Protein AF-0000000087149221 (afdb_homodimer)

Secondary structure (DSSP, 8-state):
----HHHHHHHHHHHTSSSS-S-HHHHHHHHHHHHHHHHHHHHHTTTTSSS---HHHHHHHHHHHHHHHHHHHHHHHHHHHHHH-TT---HHHHHHHHHHHHHHHHHHHHHHHHHHHHHHHS-TTTHHHHHHHHHHHHHHHHHHHHHHHHHHTT---HHHHHHHHHHHHHHHHHHHHHHHHHHHHHHT-/----HHHHHHHHHHHTSSSS-S-HHHHHHHHHHHHHHHHHHHHHTTTTSTT---HHHHHHHHHHHHHHHHHHHHHHHHHHHHHH-TT---HHHHHHHHHHHHHHHHHHHHHHHHHHHHHHHS-TTTHHHHHHHHHHHHHHHHHHHHHHHHHHTT---HHHHHHHHHHHHHHHHHHHHHHHHHHHHHHT-

Sequence (378 aa):
MTLDTRALDRFLDDVASARVAPAGGTGAAVAGALGTALCEMVCVHSADTTGGTLADVRDDLRTERDHLSDLAAADAAVVDDLFAAADGPDEAGLKRATGVPITTAEACLTVLELAVDVTERGSPTAVADAVTGVLLVDAALHASLRTARHNLDRIADPSFVAVIEERTAEIEVRADDARDRAMGNAEARMTLDTRALDRFLDDVASARVAPAGGTGAAVAGALGTALCEMVCVHSADTTGGTLADVRDDLRTERDHLSDLAAADAAVVDDLFAAADGPDEAGLKRATGVPITTAEACLTVLELAVDVTERGSPTAVADAVTGVLLVDAALHASLRTARHNLDRIADPSFVAVIEERTAEIEVRADDARDRAMGNAEAR

Radius of gyration: 19.77 Å; Cα contacts (8 Å, |Δi|>4): 675; chains: 2; bounding box: 46×58×46 Å

pLDDT: mean 91.92, std 10.65, range [34.16, 98.94]

InterPro domains:
  IPR007044 Cyclodeaminase/cyclohydrolase [PF04961] (8-168)
  IPR036178 Formimidoyltransferase-cyclodeaminase-like superfamily [G3DSA:1.20.120.680] (1-187)
  IPR036178 Formimidoyltransferase-cyclodeaminase-like superfamily [SSF101262] (5-187)

Organism: NCBI:txid1816183

Solvent-accessible surface area (backbone atoms only — not comparable to full-atom values): 17967 Å² total; per-residue (Å²): 132,77,74,71,51,61,53,56,47,51,51,39,49,42,28,38,29,87,49,79,41,43,39,37,61,19,51,25,20,47,31,24,23,48,13,34,19,32,39,27,18,24,32,58,72,18,55,85,44,87,72,56,74,42,57,67,58,30,53,52,35,50,54,43,26,53,48,24,50,52,47,19,54,49,34,26,52,44,46,46,53,43,72,64,33,87,88,47,62,53,68,69,54,41,51,52,58,24,47,50,26,46,52,46,22,50,47,30,37,53,46,33,50,50,39,31,54,44,28,64,53,32,34,82,81,40,29,62,27,29,49,30,10,48,39,31,17,51,26,18,22,51,34,17,47,50,51,21,51,62,41,47,75,74,52,83,55,62,69,61,48,50,52,50,52,52,49,51,53,52,50,51,54,53,36,54,52,25,46,50,51,19,51,50,37,44,68,73,99,131,78,74,72,51,60,53,54,48,52,51,39,49,42,28,37,30,88,49,77,42,42,40,38,60,20,50,25,20,46,33,23,21,47,13,33,18,31,39,28,18,24,32,58,72,16,53,86,42,87,71,58,74,42,56,67,57,30,52,53,35,50,52,42,27,52,48,24,50,51,47,18,52,49,34,26,52,43,47,46,53,43,71,63,33,89,87,46,61,52,67,70,54,42,51,52,57,24,47,51,26,47,53,46,23,50,47,28,37,52,45,33,50,51,38,30,55,44,28,64,53,31,33,80,83,40,27,63,26,30,51,30,11,48,38,30,17,51,26,18,23,52,35,17,47,50,52,21,52,61,41,46,73,75,54,82,55,61,69,60,48,52,54,48,52,51,50,53,53,52,50,51,53,54,35,53,52,26,45,50,51,20,51,50,38,44,68,74,101

Foldseek 3Di:
DPPCCVVVVVVVPVAVDPDQPPYLLLVLLQLLLVLLVLLLVLQVVQCPPPQDRCPVLNVLSVVLSVVSNVLSVQLRVLRVVQVVDPVGDDQVSLLSNLVSLLVSLVSLLVSLQSLLVSLQRGDLVSLVSNLVSLVSSLVSNVSSLVSNVVSLVVHDDVVSSVVSVVSSVVSNVSSVVSSVSSNVSNVVD/DPPCCVVVVVVVPVAVDPDQPPYLLLVLLQLLLVLLVLLLVLQVVQCVPPLDRCPVLNVLSVVLSVVSNVLSVQLRVLRVVQVVDPVGDDQVSLLSNLVSLLVSLVSLLVSLQSLLVSLQRGDLVSLVSNLVSLVSSLVSNVSSLVSNVVSLVVHDDVVSSVVSVVSSVVSNVSSVVSSVSSNVSNVVD

Nearest PDB structures (foldseek):
  7vg5-assembly1_B  TM=9.291E-01  e=1.562E-08  Methylorubrum extorquens AM1
  7vg4-assembly1_A  TM=9.294E-01  e=3.456E-08  Methylorubrum extorquens AM1
  7vg4-assembly3_F  TM=9.206E-01  e=6.052E-08  Methylorubrum extorquens AM1
  1o5h-assembly1_B  TM=9.232E-01  e=1.614E-07  Thermotoga maritima
  7vg4-assembly3_E  TM=9.036E-01  e=3.252E-07  Methylorubrum extorquens AM1

Structure (mmCIF, N/CA/C/O backbone):
data_AF-0000000087149221-model_v1
#
loop_
_entity.id
_entity.type
_entity.pdbx_description
1 polymer 'Formimidoyltetrahydrofolate cyclodeaminase'
#
loop_
_atom_site.group_PDB
_atom_site.id
_atom_site.type_symbol
_atom_site.label_atom_id
_atom_site.label_alt_id
_atom_site.label_comp_id
_atom_site.label_asym_id
_atom_site.label_entity_id
_atom_site.label_seq_id
_atom_site.pdbx_PDB_ins_code
_atom_site.Cartn_x
_atom_site.Cartn_y
_atom_site.Cartn_z
_atom_site.occupancy
_atom_site.B_iso_or_equiv
_atom_site.auth_seq_id
_atom_site.auth_comp_id
_atom_site.auth_asym_id
_atom_site.auth_atom_id
_atom_site.pdbx_PDB_model_num
ATOM 1 N N . MET A 1 1 ? 2.586 -5.043 -23.766 1 34.16 1 MET A N 1
ATOM 2 C CA . MET A 1 1 ? 2.01 -3.723 -23.531 1 34.16 1 MET A CA 1
ATOM 3 C C . MET A 1 1 ? 2.734 -3.01 -22.391 1 34.16 1 MET A C 1
ATOM 5 O O . MET A 1 1 ? 2.936 -3.584 -21.312 1 34.16 1 MET A O 1
ATOM 9 N N . THR A 1 2 ? 3.535 -1.945 -22.719 1 47.44 2 THR A N 1
ATOM 10 C CA . THR A 1 2 ? 4.355 -1.113 -21.844 1 47.44 2 THR A CA 1
ATOM 11 C C . THR A 1 2 ? 3.49 -0.426 -20.781 1 47.44 2 THR A C 1
ATOM 13 O O . THR A 1 2 ? 2.416 0.091 -21.094 1 47.44 2 THR A O 1
ATOM 16 N N . LEU A 1 3 ? 3.381 -1.026 -19.656 1 57.5 3 LEU A N 1
ATOM 17 C CA . LEU A 1 3 ? 2.709 -0.287 -18.594 1 57.5 3 LEU A CA 1
ATOM 18 C C . LEU A 1 3 ? 2.824 1.217 -18.812 1 57.5 3 LEU A C 1
ATOM 20 O O . LEU A 1 3 ? 3.93 1.745 -18.953 1 57.5 3 LEU A O 1
ATOM 24 N N . ASP A 1 4 ? 1.76 1.83 -19.484 1 61.59 4 ASP A N 1
ATOM 25 C CA . ASP A 1 4 ? 1.757 3.287 -19.562 1 61.59 4 ASP A CA 1
ATOM 26 C C . ASP A 1 4 ? 1.95 3.914 -18.188 1 61.59 4 ASP A C 1
ATOM 28 O O . ASP A 1 4 ? 0.976 4.238 -17.516 1 61.59 4 ASP A O 1
ATOM 32 N N . THR A 1 5 ? 3.178 3.836 -17.797 1 68.44 5 THR A N 1
ATOM 33 C CA . THR A 1 5 ? 3.518 4.336 -16.469 1 68.44 5 THR A CA 1
ATOM 34 C C . THR A 1 5 ? 3.395 5.855 -16.422 1 68.44 5 THR A C 1
ATOM 36 O O . THR A 1 5 ? 3.508 6.453 -15.344 1 68.44 5 THR A O 1
ATOM 39 N N . ARG A 1 6 ? 3.014 6.387 -17.641 1 73.75 6 ARG A N 1
ATOM 40 C CA . ARG A 1 6 ? 3.01 7.844 -17.672 1 73.75 6 ARG A CA 1
ATOM 41 C C . ARG A 1 6 ? 1.892 8.406 -16.797 1 73.75 6 ARG A C 1
ATOM 43 O O . ARG A 1 6 ? 2.102 9.367 -16.062 1 73.75 6 ARG A O 1
ATOM 50 N N . ALA A 1 7 ? 0.78 7.82 -16.969 1 75.69 7 ALA A N 1
ATOM 51 C CA . ALA A 1 7 ? -0.333 8.32 -16.156 1 75.69 7 ALA A CA 1
ATOM 52 C C . ALA A 1 7 ? -0.082 8.094 -14.672 1 75.69 7 ALA A C 1
ATOM 54 O O . ALA A 1 7 ? -0.394 8.961 -13.844 1 75.69 7 ALA A O 1
ATOM 55 N N . LEU A 1 8 ? 0.488 6.957 -14.359 1 84.12 8 LEU A N 1
ATOM 56 C CA . LEU A 1 8 ? 0.837 6.676 -12.977 1 84.12 8 LEU A CA 1
ATOM 57 C C . LEU A 1 8 ? 1.877 7.668 -12.461 1 84.12 8 LEU A C 1
ATOM 59 O O . LEU A 1 8 ? 1.763 8.172 -11.344 1 84.12 8 LEU A O 1
ATOM 63 N N . ASP A 1 9 ? 2.805 7.973 -13.336 1 89.12 9 ASP A N 1
ATOM 64 C CA . ASP A 1 9 ? 3.855 8.914 -12.961 1 89.12 9 ASP A CA 1
ATOM 65 C C . ASP A 1 9 ? 3.281 10.312 -12.727 1 89.12 9 ASP A C 1
ATOM 67 O O . ASP A 1 9 ? 3.715 11.016 -11.82 1 89.12 9 ASP A O 1
ATOM 71 N N . ARG A 1 10 ? 2.402 10.703 -13.547 1 88.44 10 ARG A N 1
ATOM 72 C CA . ARG A 1 10 ? 1.76 12.008 -13.367 1 88.44 10 ARG A CA 1
ATOM 73 C C . ARG A 1 10 ? 1 12.062 -12.047 1 88.44 10 ARG A C 1
ATOM 75 O O . ARG A 1 10 ? 1.008 13.086 -11.367 1 88.44 10 ARG A O 1
ATOM 82 N N . PHE A 1 11 ? 0.334 10.977 -11.75 1 90.12 11 PHE A N 1
ATOM 83 C CA . PHE A 1 11 ? -0.367 10.898 -10.477 1 90.12 11 PHE A CA 1
ATOM 84 C C . PHE A 1 11 ? 0.612 11.023 -9.312 1 90.12 11 PHE A C 1
ATOM 86 O O . PHE A 1 11 ? 0.371 11.773 -8.367 1 90.12 11 PHE A O 1
ATOM 93 N N . LEU A 1 12 ? 1.696 10.328 -9.422 1 94.19 12 LEU A N 1
ATOM 94 C CA . LEU A 1 12 ? 2.705 10.383 -8.367 1 94.19 12 LEU A CA 1
ATOM 95 C C . LEU A 1 12 ? 3.293 11.781 -8.25 1 94.19 12 LEU A C 1
ATOM 97 O O . LEU A 1 12 ? 3.559 12.258 -7.145 1 94.19 12 LEU A O 1
ATOM 101 N N . ASP A 1 13 ? 3.484 12.43 -9.375 1 93.25 13 ASP A N 1
ATOM 102 C CA . ASP A 1 13 ? 3.961 13.812 -9.383 1 93.25 13 ASP A CA 1
ATOM 103 C C . ASP A 1 13 ? 2.967 14.734 -8.688 1 93.25 13 ASP A C 1
ATOM 105 O O . ASP A 1 13 ? 3.367 15.664 -7.973 1 93.25 13 ASP A O 1
ATOM 109 N N . ASP A 1 14 ? 1.729 14.5 -8.969 1 92.12 14 ASP A N 1
ATOM 110 C CA . ASP A 1 14 ? 0.69 15.312 -8.336 1 92.12 14 ASP A CA 1
ATOM 111 C C . ASP A 1 14 ? 0.702 15.133 -6.82 1 92.12 14 ASP A C 1
ATOM 113 O O . ASP A 1 14 ? 0.517 16.094 -6.074 1 92.12 14 ASP A O 1
ATOM 117 N N . VAL A 1 15 ? 0.885 13.914 -6.359 1 93.19 15 VAL A N 1
ATOM 118 C CA . VAL A 1 15 ? 0.954 13.633 -4.93 1 93.19 15 VAL A CA 1
ATOM 119 C C . VAL A 1 15 ? 2.156 14.352 -4.32 1 93.19 15 VAL A C 1
ATOM 121 O O . VAL A 1 15 ? 2.043 14.984 -3.27 1 93.19 15 VAL A O 1
ATOM 124 N N . ALA A 1 16 ? 3.262 14.305 -4.961 1 93.44 16 ALA A N 1
ATOM 125 C CA . ALA A 1 16 ? 4.516 14.844 -4.438 1 93.44 16 ALA A CA 1
ATOM 126 C C . ALA A 1 16 ? 4.613 16.344 -4.688 1 93.44 16 ALA A C 1
ATOM 128 O O . ALA A 1 16 ? 5.68 16.938 -4.516 1 93.44 16 ALA A O 1
ATOM 129 N N . SER A 1 17 ? 3.584 17 -5.031 1 90.75 17 SER A N 1
ATOM 130 C CA . SER A 1 17 ? 3.592 18.422 -5.41 1 90.75 17 SER A CA 1
ATOM 131 C C . SER A 1 17 ? 3.215 19.312 -4.23 1 90.75 17 SER A C 1
ATOM 133 O O . SER A 1 17 ? 3.053 18.828 -3.107 1 90.75 17 SER A O 1
ATOM 135 N N . ALA A 1 18 ? 3.158 20.641 -4.465 1 90.62 18 ALA A N 1
ATOM 136 C CA . ALA A 1 18 ? 2.789 21.625 -3.443 1 90.62 18 ALA A CA 1
ATOM 137 C C . ALA A 1 18 ? 1.276 21.672 -3.258 1 90.62 18 ALA A C 1
ATOM 139 O O . ALA A 1 18 ? 0.779 22.359 -2.363 1 90.62 18 ALA A O 1
ATOM 140 N N . ARG A 1 19 ? 0.634 20.891 -4.09 1 89.44 19 ARG A N 1
ATOM 141 C CA . ARG A 1 19 ? -0.812 20.812 -3.914 1 89.44 19 ARG A CA 1
ATOM 142 C C . ARG A 1 19 ? -1.171 20.094 -2.621 1 89.44 19 ARG A C 1
ATOM 144 O O . ARG A 1 19 ? -0.436 19.203 -2.176 1 89.44 19 ARG A O 1
ATOM 151 N N . VAL A 1 20 ? -2.332 20.5 -2.078 1 89.56 20 VAL A N 1
ATOM 152 C CA . VAL A 1 20 ? -2.727 19.875 -0.818 1 89.56 20 VAL A CA 1
ATOM 153 C C . VAL A 1 20 ? -3.334 18.5 -1.088 1 89.56 20 VAL A C 1
ATOM 155 O O . VAL A 1 20 ? -3.236 17.594 -0.255 1 89.56 20 VAL A O 1
ATOM 158 N N . ALA A 1 21 ? -4.074 18.297 -2.221 1 91.12 21 ALA A N 1
ATOM 159 C CA . ALA A 1 21 ? -4.602 17.016 -2.676 1 91.12 21 ALA A CA 1
ATOM 160 C C . ALA A 1 21 ? -4.027 16.641 -4.035 1 91.12 21 ALA A C 1
ATOM 162 O O . ALA A 1 21 ? -3.771 17.5 -4.875 1 91.12 21 ALA A O 1
ATOM 163 N N . PRO A 1 22 ? -3.879 15.344 -4.336 1 94.12 22 PRO A N 1
ATOM 164 C CA . PRO A 1 22 ? -4.176 14.172 -3.506 1 94.12 22 PRO A CA 1
ATOM 165 C C . PRO A 1 22 ? -3.236 14.047 -2.309 1 94.12 22 PRO A C 1
ATOM 167 O O . PRO A 1 22 ? -2.072 14.445 -2.387 1 94.12 22 PRO A O 1
ATOM 170 N N . ALA A 1 23 ? -3.771 13.516 -1.229 1 93.94 23 ALA A N 1
ATOM 171 C CA . ALA A 1 23 ? -3.02 13.359 0.015 1 93.94 23 ALA A CA 1
ATOM 172 C C . ALA A 1 23 ? -3.037 11.906 0.486 1 93.94 23 ALA A C 1
ATOM 174 O O . ALA A 1 23 ? -3.162 10.984 -0.325 1 93.94 23 ALA A O 1
ATOM 175 N N . GLY A 1 24 ? -2.719 11.711 1.731 1 95.81 24 GLY A N 1
ATOM 176 C CA . GLY A 1 24 ? -2.588 10.375 2.289 1 95.81 24 GLY A CA 1
ATOM 177 C C . GLY A 1 24 ? -3.832 9.523 2.105 1 95.81 24 GLY A C 1
ATOM 178 O O . GLY A 1 24 ? -3.74 8.344 1.781 1 95.81 24 GL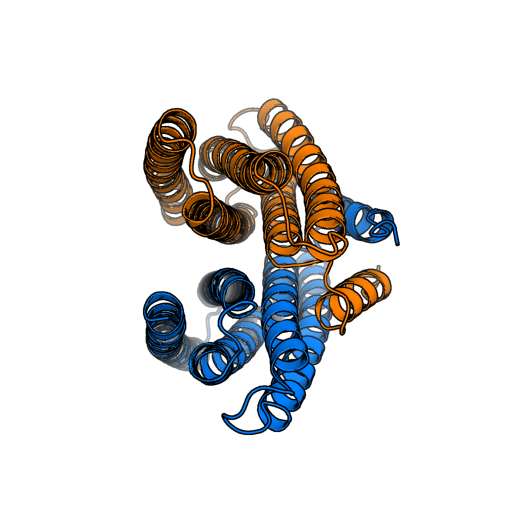Y A O 1
ATOM 179 N N . GLY A 1 25 ? -4.969 10.117 2.377 1 97.06 25 GLY A N 1
ATOM 180 C CA . GLY A 1 25 ? -6.207 9.375 2.195 1 97.06 25 GLY A CA 1
ATOM 181 C C . GLY A 1 25 ? -6.398 8.875 0.776 1 97.06 25 GLY A C 1
ATOM 182 O O . GLY A 1 25 ? -6.863 7.75 0.566 1 97.06 25 GLY A O 1
ATOM 183 N N . THR A 1 26 ? -6.117 9.789 -0.158 1 96.56 26 THR A N 1
ATOM 184 C CA . THR A 1 26 ? -6.168 9.375 -1.557 1 96.56 26 THR A CA 1
ATOM 185 C C . THR A 1 26 ? -5.211 8.219 -1.813 1 96.56 26 THR A C 1
ATOM 187 O O . THR A 1 26 ? -5.574 7.234 -2.461 1 96.56 26 THR A O 1
ATOM 190 N N . GLY A 1 27 ? -3.988 8.352 -1.306 1 96.75 27 GLY A N 1
ATOM 191 C CA . GLY A 1 27 ? -2.996 7.297 -1.468 1 96.75 27 GLY A CA 1
ATOM 192 C C . GLY A 1 27 ? -3.436 5.969 -0.886 1 96.75 27 GLY A C 1
ATOM 193 O O . GLY A 1 27 ? -3.262 4.922 -1.514 1 96.75 27 GLY A O 1
ATOM 194 N N . ALA A 1 28 ? -4.004 5.992 0.286 1 98.44 28 ALA A N 1
ATOM 195 C CA . ALA A 1 28 ? -4.484 4.773 0.93 1 98.44 28 ALA A CA 1
ATOM 196 C C . ALA A 1 28 ? -5.566 4.102 0.09 1 98.44 28 ALA A C 1
ATOM 198 O O . ALA A 1 28 ? -5.535 2.883 -0.11 1 98.44 28 ALA A O 1
ATOM 199 N N . ALA A 1 29 ? -6.504 4.898 -0.41 1 98.31 29 ALA A N 1
ATOM 200 C CA . ALA A 1 29 ? -7.586 4.352 -1.222 1 98.31 29 ALA A CA 1
ATOM 201 C C . ALA A 1 29 ? -7.047 3.721 -2.502 1 98.31 29 ALA A C 1
ATOM 203 O O . ALA A 1 29 ? -7.488 2.641 -2.904 1 98.31 29 ALA A O 1
ATOM 204 N N . VAL A 1 30 ? -6.109 4.363 -3.109 1 97.12 30 VAL A N 1
ATOM 205 C CA . VAL A 1 30 ? -5.512 3.865 -4.344 1 97.12 30 VAL A CA 1
ATOM 206 C C . VAL A 1 30 ? -4.746 2.574 -4.066 1 97.12 30 VAL A C 1
ATOM 208 O O . VAL A 1 30 ? -4.852 1.606 -4.824 1 97.12 30 VAL A O 1
ATOM 211 N N . ALA A 1 31 ? -3.949 2.551 -3.018 1 98.25 31 ALA A N 1
ATOM 212 C CA . ALA A 1 31 ? -3.23 1.336 -2.645 1 98.25 31 ALA A CA 1
ATOM 213 C C . ALA A 1 31 ? -4.199 0.196 -2.344 1 98.25 31 ALA A C 1
ATOM 215 O O . ALA A 1 31 ? -3.951 -0.953 -2.719 1 98.25 31 ALA A O 1
ATOM 216 N N . GLY A 1 32 ? -5.285 0.548 -1.613 1 98.75 32 GLY A N 1
ATOM 217 C CA . GLY A 1 32 ? -6.316 -0.448 -1.379 1 98.75 32 GLY A CA 1
ATOM 218 C C . GLY A 1 32 ? -6.902 -1.011 -2.66 1 98.75 32 GLY A C 1
ATOM 219 O O . GLY A 1 32 ? -7.094 -2.223 -2.781 1 98.75 32 GLY A O 1
ATOM 220 N N . ALA A 1 33 ? -7.207 -0.134 -3.582 1 98.38 33 ALA A N 1
ATOM 221 C CA . ALA A 1 33 ? -7.746 -0.559 -4.871 1 98.38 33 ALA A CA 1
ATOM 222 C C . ALA A 1 33 ? -6.754 -1.451 -5.613 1 98.38 33 ALA A C 1
ATOM 224 O O . ALA A 1 33 ? -7.145 -2.438 -6.242 1 98.38 33 ALA A O 1
ATOM 225 N N . LEU A 1 34 ? -5.531 -1.103 -5.562 1 97.5 34 LEU A N 1
ATOM 226 C CA . LEU A 1 34 ? -4.484 -1.885 -6.207 1 97.5 34 LEU A CA 1
ATOM 227 C C . LEU A 1 34 ? -4.402 -3.283 -5.609 1 97.5 34 LEU A C 1
ATOM 229 O O . LEU A 1 34 ? -4.344 -4.277 -6.34 1 97.5 34 LEU A O 1
ATOM 233 N N . GLY A 1 35 ? -4.355 -3.348 -4.25 1 98.62 35 GLY A N 1
ATOM 234 C CA . GLY A 1 35 ? -4.383 -4.648 -3.605 1 98.62 35 GLY A CA 1
ATOM 235 C C . GLY A 1 35 ? -5.609 -5.469 -3.961 1 98.62 35 GLY A C 1
ATOM 236 O O . GLY A 1 35 ? -5.52 -6.684 -4.148 1 98.62 35 GLY A O 1
ATOM 237 N N . THR A 1 36 ? -6.727 -4.816 -4.062 1 98.75 36 THR A N 1
ATOM 238 C CA . THR A 1 36 ? -7.973 -5.469 -4.445 1 98.75 36 THR A CA 1
ATOM 239 C C . THR A 1 36 ? -7.875 -6.035 -5.855 1 98.75 36 THR A C 1
ATOM 241 O O . THR A 1 36 ? -8.32 -7.156 -6.113 1 98.75 36 THR A O 1
ATOM 244 N N . ALA A 1 37 ? -7.328 -5.273 -6.754 1 97.88 37 ALA A N 1
ATOM 245 C CA . ALA A 1 37 ? -7.152 -5.715 -8.133 1 97.88 37 ALA A CA 1
ATOM 246 C C . ALA A 1 37 ? -6.293 -6.977 -8.203 1 97.88 37 ALA A C 1
ATOM 248 O O . ALA A 1 37 ? -6.551 -7.867 -9.016 1 97.88 37 ALA A O 1
ATOM 249 N N . LEU A 1 38 ? -5.297 -7.082 -7.414 1 97.62 38 LEU A N 1
ATOM 250 C CA . LEU A 1 38 ? -4.441 -8.266 -7.375 1 97.62 38 LEU A CA 1
ATOM 251 C C . LEU A 1 38 ? -5.234 -9.492 -6.93 1 97.62 38 LEU A C 1
ATOM 253 O O . LEU A 1 38 ? -5.051 -10.586 -7.473 1 97.62 38 LEU A O 1
ATOM 257 N N . CYS A 1 39 ? -6.07 -9.273 -5.91 1 97.62 39 CYS A N 1
ATOM 258 C CA . CYS A 1 39 ? -6.922 -10.375 -5.48 1 97.62 39 CYS A CA 1
ATOM 259 C C . CYS A 1 39 ? -7.867 -10.797 -6.598 1 97.62 39 CYS A C 1
ATOM 261 O O . CYS A 1 39 ? -8.102 -11.992 -6.801 1 97.62 39 CYS A O 1
ATOM 263 N N . GLU A 1 40 ? -8.422 -9.828 -7.281 1 96.62 40 GLU A N 1
ATOM 264 C CA . GLU A 1 40 ? -9.273 -10.117 -8.43 1 96.62 40 GLU A CA 1
ATOM 265 C C . GLU A 1 40 ? -8.523 -10.922 -9.484 1 96.62 40 GLU A C 1
ATOM 267 O O . GLU A 1 40 ? -9.07 -11.859 -10.07 1 96.62 40 GLU A O 1
ATOM 272 N N . MET A 1 41 ? -7.344 -10.516 -9.773 1 95.31 41 MET A N 1
ATOM 273 C CA . MET A 1 41 ? -6.512 -11.211 -10.75 1 95.31 41 MET A CA 1
ATOM 274 C C . MET A 1 41 ? -6.375 -12.688 -10.398 1 95.31 41 MET A C 1
ATOM 276 O O . MET A 1 41 ? -6.422 -13.547 -11.281 1 95.31 41 MET A O 1
ATOM 280 N N . VAL A 1 42 ? -6.176 -12.984 -9.148 1 94.56 42 VAL A N 1
ATOM 281 C CA . VAL A 1 42 ? -6.035 -14.367 -8.703 1 94.56 42 VAL A CA 1
ATOM 282 C C . VAL A 1 42 ? -7.328 -15.133 -8.984 1 94.56 42 VAL A C 1
ATOM 284 O O . VAL A 1 42 ? -7.289 -16.297 -9.375 1 94.56 42 VAL A O 1
ATOM 287 N N . CYS A 1 43 ? -8.461 -14.453 -8.781 1 94.44 43 CYS A N 1
ATOM 288 C CA . CYS A 1 43 ? -9.727 -15.094 -9.109 1 94.44 43 CYS A CA 1
ATOM 289 C C . CYS A 1 43 ? -9.797 -15.445 -10.586 1 94.44 43 CYS A C 1
ATOM 291 O O . CYS A 1 43 ? -10.266 -16.531 -10.953 1 94.44 43 CYS A O 1
ATOM 293 N N . VAL A 1 44 ? -9.336 -14.602 -11.414 1 91.5 44 VAL A N 1
ATOM 294 C CA . VAL A 1 44 ? -9.375 -14.797 -12.867 1 91.5 44 VAL A CA 1
ATOM 295 C C . VAL A 1 44 ? -8.477 -15.969 -13.25 1 91.5 44 VAL A C 1
ATOM 297 O O . VAL A 1 44 ? -8.867 -16.812 -14.062 1 91.5 44 VAL A O 1
ATOM 300 N N . HIS A 1 45 ? -7.383 -16.125 -12.633 1 89.69 45 HIS A N 1
ATOM 301 C CA . HIS A 1 45 ? -6.395 -17.125 -12.992 1 89.69 45 HIS A CA 1
ATOM 302 C C . HIS A 1 45 ? -6.625 -18.422 -12.227 1 89.69 45 HIS A C 1
ATOM 304 O O . HIS A 1 45 ? -5.785 -19.328 -12.25 1 89.69 45 HIS A O 1
ATOM 310 N N . SER A 1 46 ? -7.641 -18.484 -11.484 1 86.06 46 SER A N 1
ATOM 311 C CA . SER A 1 46 ? -7.98 -19.703 -10.75 1 86.06 46 SER A CA 1
ATOM 312 C C . SER A 1 46 ? -9.25 -20.344 -11.289 1 86.06 46 SER A C 1
ATOM 314 O O . SER A 1 46 ? -9.766 -21.297 -10.711 1 86.06 46 SER A O 1
ATOM 316 N N . ALA A 1 47 ? -9.914 -19.859 -12.227 1 72.88 47 ALA A N 1
ATOM 317 C CA . ALA A 1 47 ? -11.203 -20.297 -12.742 1 72.88 47 ALA A CA 1
ATOM 318 C C . ALA A 1 47 ? -11.164 -21.766 -13.133 1 72.88 47 ALA A C 1
ATOM 320 O O . ALA A 1 47 ? -12.172 -22.469 -13.031 1 72.88 47 ALA A O 1
ATOM 321 N N . ASP A 1 48 ? -10.148 -22.219 -13.594 1 64.38 48 ASP A N 1
ATOM 322 C CA . ASP A 1 48 ? -10.141 -23.609 -14.031 1 64.38 48 ASP A CA 1
ATOM 323 C C . ASP A 1 48 ? -9.898 -24.547 -12.859 1 64.38 48 ASP A C 1
ATOM 325 O O . ASP A 1 48 ? -9.852 -25.766 -13.031 1 64.38 48 ASP A O 1
ATOM 329 N N . THR A 1 49 ? -9.688 -23.922 -11.758 1 57.25 49 THR A N 1
ATOM 330 C CA . THR A 1 49 ? -9.344 -24.812 -10.672 1 57.25 49 THR A CA 1
ATOM 331 C C . THR A 1 49 ? -10.594 -25.438 -10.055 1 57.25 49 THR A C 1
ATOM 333 O O . THR A 1 49 ? -11.695 -24.922 -10.227 1 57.25 49 THR A O 1
ATOM 336 N N . THR A 1 50 ? -10.555 -26.75 -9.609 1 50.75 50 THR A N 1
ATOM 337 C CA . THR A 1 50 ? -11.586 -27.656 -9.117 1 50.75 50 THR A CA 1
ATOM 338 C C . THR A 1 50 ? -12.398 -27 -8.008 1 50.75 50 THR A C 1
ATOM 340 O O . THR A 1 50 ? -13.477 -27.484 -7.656 1 50.75 50 THR A O 1
ATOM 343 N N . GLY A 1 51 ? -11.938 -26.141 -7.219 1 51.41 51 GLY A N 1
ATOM 344 C CA . GLY A 1 51 ? -12.469 -25.797 -5.91 1 51.41 51 GLY A CA 1
ATOM 345 C C . GLY A 1 51 ? -13.57 -24.75 -5.973 1 51.41 51 GLY A C 1
ATOM 346 O O . GLY A 1 51 ? -13.852 -24.078 -4.98 1 51.41 51 GLY A O 1
ATOM 347 N N . GLY A 1 52 ? -14.398 -24.844 -7.082 1 55.81 52 GLY A N 1
ATOM 348 C CA . GLY A 1 52 ? -15.547 -23.969 -7.242 1 55.81 52 GLY A CA 1
ATOM 349 C C . GLY A 1 52 ? -15.164 -22.562 -7.691 1 55.81 52 GLY A C 1
ATOM 350 O O . GLY A 1 52 ? -13.992 -22.188 -7.641 1 55.81 52 GLY A O 1
ATOM 351 N N . THR A 1 53 ? -16.141 -21.75 -8.406 1 67.38 53 THR A N 1
ATOM 352 C CA . THR A 1 53 ? -15.859 -20.531 -9.141 1 67.38 53 THR A CA 1
ATOM 353 C C . THR A 1 53 ? -15.672 -19.359 -8.188 1 67.38 53 THR A C 1
ATOM 355 O O . THR A 1 53 ? -16.266 -19.328 -7.105 1 67.38 53 THR A O 1
ATOM 358 N N . LEU A 1 54 ? -14.508 -18.766 -8.062 1 88.44 54 LEU A N 1
ATOM 359 C CA . LEU A 1 54 ? -14.281 -17.5 -7.359 1 88.44 54 LEU A CA 1
ATOM 360 C C . LEU A 1 54 ? -14.969 -16.344 -8.078 1 88.44 54 LEU A C 1
ATOM 362 O O . LEU A 1 54 ? -14.586 -15.188 -7.902 1 88.44 54 LEU A O 1
ATOM 366 N N . ALA A 1 55 ? -15.992 -16.828 -8.859 1 87 55 ALA A N 1
ATOM 367 C CA . ALA A 1 55 ? -16.656 -15.805 -9.672 1 87 55 ALA A CA 1
ATOM 368 C C . ALA A 1 55 ? -17.406 -14.805 -8.797 1 87 55 ALA A C 1
ATOM 370 O O . ALA A 1 55 ? -17.375 -13.602 -9.047 1 87 55 ALA A O 1
ATOM 371 N N . ASP A 1 56 ? -18.125 -15.289 -7.836 1 90.19 56 ASP A N 1
ATOM 372 C CA . ASP A 1 56 ? -18.859 -14.398 -6.938 1 90.19 56 ASP A CA 1
ATOM 373 C C . ASP A 1 56 ? -17.906 -13.516 -6.141 1 90.19 56 ASP A C 1
ATOM 375 O O . ASP A 1 56 ? -18.172 -12.328 -5.941 1 90.19 56 ASP A O 1
ATOM 379 N N . VAL A 1 57 ? -16.828 -14.117 -5.676 1 95.56 57 VAL A N 1
ATOM 380 C CA . VAL A 1 57 ? -15.82 -13.367 -4.941 1 95.56 57 VAL A CA 1
ATOM 381 C C . VAL A 1 57 ? -15.227 -12.289 -5.836 1 95.56 57 VAL A C 1
ATOM 383 O O . VAL A 1 57 ? -15.031 -11.148 -5.398 1 95.56 57 VAL A O 1
ATOM 386 N N . ARG A 1 58 ? -15.031 -12.664 -7.074 1 95.31 58 ARG A N 1
ATOM 387 C CA . ARG A 1 58 ? -14.461 -11.719 -8.031 1 95.31 58 ARG A CA 1
ATOM 388 C C . ARG A 1 58 ? -15.383 -10.516 -8.219 1 95.31 58 ARG A C 1
ATOM 390 O O . ARG A 1 58 ? -14.914 -9.375 -8.273 1 95.31 58 ARG A O 1
ATOM 397 N N . ASP A 1 59 ? -16.641 -10.75 -8.344 1 95.88 59 ASP A N 1
ATOM 398 C CA . ASP A 1 59 ? -17.609 -9.68 -8.539 1 95.88 59 ASP A CA 1
ATOM 399 C C . ASP A 1 59 ? -17.625 -8.734 -7.332 1 95.88 59 ASP A C 1
ATOM 401 O O . ASP A 1 59 ? -17.734 -7.52 -7.492 1 95.88 59 ASP A O 1
ATOM 405 N N . ASP A 1 60 ? -17.609 -9.328 -6.184 1 97.75 60 ASP A N 1
ATOM 406 C CA . ASP A 1 60 ? -17.578 -8.523 -4.969 1 97.75 60 ASP A CA 1
ATOM 407 C C . ASP A 1 60 ? -16.297 -7.695 -4.895 1 97.75 60 ASP A C 1
ATOM 409 O O . ASP A 1 60 ? -16.328 -6.531 -4.492 1 97.75 60 ASP A O 1
ATOM 413 N N . LEU A 1 61 ? -15.188 -8.297 -5.273 1 98.31 61 LEU A N 1
ATOM 414 C CA . LEU A 1 61 ? -13.914 -7.586 -5.289 1 98.31 61 LEU A CA 1
ATOM 415 C C . LEU A 1 61 ? -13.953 -6.426 -6.281 1 98.31 61 LEU A C 1
ATOM 417 O O . LEU A 1 61 ? -13.461 -5.336 -5.984 1 98.31 61 LEU A O 1
ATOM 421 N N . ARG A 1 62 ? -14.531 -6.676 -7.395 1 97.38 62 ARG A N 1
ATOM 422 C CA . ARG A 1 62 ? -14.656 -5.617 -8.391 1 97.38 62 ARG A CA 1
ATOM 423 C C . ARG A 1 62 ? -15.469 -4.445 -7.848 1 97.38 62 ARG A C 1
ATOM 425 O O . ARG A 1 62 ? -15.109 -3.285 -8.047 1 97.38 62 ARG A O 1
ATOM 432 N N . THR A 1 63 ? -16.484 -4.727 -7.195 1 98.12 63 THR A N 1
ATOM 433 C CA . THR A 1 63 ? -17.328 -3.699 -6.59 1 98.12 63 THR A CA 1
ATOM 434 C C . THR A 1 63 ? -16.531 -2.871 -5.586 1 98.12 63 THR A C 1
ATOM 436 O O . THR A 1 63 ? -16.625 -1.641 -5.582 1 98.12 63 THR A O 1
ATOM 439 N N . GLU A 1 64 ? -15.758 -3.562 -4.781 1 98.56 64 GLU A N 1
ATOM 440 C CA . GLU A 1 64 ? -14.977 -2.857 -3.773 1 98.56 64 GLU A CA 1
ATOM 441 C C . GLU A 1 64 ? -13.836 -2.064 -4.414 1 98.56 64 GLU A C 1
ATOM 443 O O . GLU A 1 64 ? -13.477 -0.989 -3.934 1 98.56 64 GLU A O 1
ATOM 448 N N . ARG A 1 65 ? -13.227 -2.621 -5.477 1 98.06 65 ARG A N 1
ATOM 449 C CA . ARG A 1 65 ? -12.188 -1.887 -6.188 1 98.06 65 ARG A CA 1
ATOM 450 C C . ARG A 1 65 ? -12.727 -0.567 -6.73 1 98.06 65 ARG A C 1
ATOM 452 O O . ARG A 1 65 ? -12.102 0.48 -6.566 1 98.06 65 ARG A O 1
ATOM 459 N N . ASP A 1 66 ? -13.898 -0.598 -7.328 1 96.88 66 ASP A N 1
ATOM 460 C CA . ASP A 1 66 ? -14.539 0.608 -7.844 1 96.88 66 ASP A CA 1
ATOM 461 C C . ASP A 1 66 ? -14.883 1.573 -6.711 1 96.88 66 ASP A C 1
ATOM 463 O O . ASP A 1 66 ? -14.711 2.787 -6.848 1 96.88 66 ASP A O 1
ATOM 467 N N . HIS A 1 67 ? -15.367 1.025 -5.688 1 98.25 67 HIS A N 1
ATOM 468 C CA . HIS A 1 67 ? -15.703 1.833 -4.52 1 98.25 67 HIS A CA 1
ATOM 469 C C . HIS A 1 67 ? -14.469 2.549 -3.977 1 98.25 67 HIS A C 1
ATOM 471 O O . HIS A 1 67 ? -14.523 3.738 -3.66 1 98.25 67 HIS A O 1
ATOM 477 N N . LEU A 1 68 ? -13.375 1.811 -3.881 1 98.25 68 LEU A N 1
ATOM 478 C CA . LEU A 1 68 ? -12.133 2.393 -3.393 1 98.25 68 LEU A CA 1
ATOM 479 C C . LEU A 1 68 ? -11.641 3.484 -4.332 1 98.25 68 LEU A C 1
ATOM 481 O O . LEU A 1 68 ? -11.109 4.504 -3.885 1 98.25 68 LEU A O 1
ATOM 485 N N . SER A 1 69 ? -11.781 3.279 -5.609 1 96 69 SER A N 1
ATOM 486 C CA . SER A 1 69 ? -11.438 4.32 -6.574 1 96 69 SER A CA 1
ATOM 487 C C . SER A 1 69 ? -12.281 5.57 -6.359 1 96 69 SER A C 1
ATOM 489 O O . SER A 1 69 ? -11.766 6.691 -6.414 1 96 69 SER A O 1
ATOM 491 N N . ASP A 1 70 ? -13.555 5.398 -6.117 1 96.44 70 ASP A N 1
ATOM 492 C CA . ASP A 1 70 ? -14.445 6.516 -5.824 1 96.44 70 ASP A CA 1
ATOM 493 C C . ASP A 1 70 ? -14.031 7.223 -4.535 1 96.44 70 ASP A C 1
ATOM 495 O O . ASP A 1 70 ? -14.125 8.453 -4.438 1 96.44 70 ASP A O 1
ATOM 499 N N . LEU A 1 71 ? -13.633 6.441 -3.602 1 97.25 71 LEU A N 1
ATOM 500 C CA . LEU A 1 71 ? -13.242 7.004 -2.312 1 97.25 71 LEU A CA 1
ATOM 501 C C . LEU A 1 71 ? -11.953 7.805 -2.441 1 97.25 71 LEU A C 1
ATOM 503 O O . LEU A 1 71 ? -11.75 8.781 -1.719 1 97.25 71 LEU A O 1
ATOM 507 N N . ALA A 1 72 ? -11.039 7.375 -3.361 1 96.44 72 ALA A N 1
ATOM 508 C CA . ALA A 1 72 ? -9.844 8.172 -3.639 1 96.44 72 ALA A CA 1
ATOM 509 C C . ALA A 1 72 ? -10.219 9.57 -4.121 1 96.44 72 ALA A C 1
ATOM 511 O O . ALA A 1 72 ? -9.672 10.562 -3.643 1 96.44 72 ALA A O 1
ATOM 512 N N . ALA A 1 73 ? -11.164 9.609 -5.016 1 94.75 73 ALA A N 1
ATOM 513 C CA . ALA A 1 73 ? -11.648 10.891 -5.523 1 94.75 73 ALA A CA 1
ATOM 514 C C . ALA A 1 73 ? -12.336 11.695 -4.426 1 94.75 73 ALA A C 1
ATOM 516 O O . ALA A 1 73 ? -12.164 12.914 -4.336 1 94.75 73 ALA A O 1
ATOM 517 N N . ALA A 1 74 ? -13.125 11.039 -3.648 1 95.75 74 ALA A N 1
ATOM 518 C CA . ALA A 1 74 ? -13.828 11.695 -2.553 1 95.75 74 ALA A CA 1
ATOM 519 C C . ALA A 1 74 ? -12.852 12.297 -1.551 1 95.75 74 ALA A C 1
ATOM 521 O O . ALA A 1 74 ? -13.078 13.391 -1.034 1 95.75 74 ALA A O 1
ATOM 522 N N . ASP A 1 75 ? -11.812 11.57 -1.234 1 96.5 75 ASP A N 1
ATOM 523 C CA . ASP A 1 75 ? -10.812 12.094 -0.31 1 96.5 75 ASP A CA 1
ATOM 524 C C . ASP A 1 75 ? -10.172 13.367 -0.856 1 96.5 75 ASP A C 1
ATOM 526 O O . ASP A 1 75 ? -10 14.344 -0.124 1 96.5 75 ASP A O 1
ATOM 530 N N . ALA A 1 76 ? -9.766 13.328 -2.1 1 94.56 76 ALA A N 1
ATOM 531 C CA . ALA A 1 76 ? -9.148 14.5 -2.707 1 94.56 76 ALA A CA 1
ATOM 532 C C . ALA A 1 76 ? -10.07 15.719 -2.619 1 94.56 76 ALA A C 1
ATOM 534 O O . ALA A 1 76 ? -9.617 16.828 -2.309 1 94.56 76 ALA A O 1
ATOM 535 N N . ALA A 1 77 ? -11.328 15.5 -2.842 1 93.94 77 ALA A N 1
ATOM 536 C CA . ALA A 1 77 ? -12.305 16.578 -2.781 1 93.94 77 ALA A CA 1
ATOM 537 C C . ALA A 1 77 ? -12.43 17.125 -1.361 1 93.94 77 ALA A C 1
ATOM 539 O O . ALA A 1 77 ? -12.5 18.344 -1.159 1 93.94 77 ALA A O 1
ATOM 540 N N . VAL A 1 78 ? -12.453 16.266 -0.411 1 94.31 78 VAL A N 1
ATOM 541 C CA . VAL A 1 78 ? -12.625 16.656 0.983 1 94.31 78 VAL A CA 1
ATOM 542 C C . VAL A 1 78 ? -11.391 17.422 1.459 1 94.31 78 VAL A C 1
ATOM 544 O O . VAL A 1 78 ? -11.5 18.406 2.197 1 94.31 78 VAL A O 1
ATOM 547 N N . VAL A 1 79 ? -10.25 17 1.071 1 92.81 79 VAL A N 1
ATOM 548 C CA . VAL A 1 79 ? -9 17.672 1.437 1 92.81 79 VAL A CA 1
ATOM 549 C C . VAL A 1 79 ? -8.961 19.062 0.821 1 92.81 79 VAL A C 1
ATOM 551 O O . VAL A 1 79 ? -8.609 20.031 1.495 1 92.81 79 VAL A O 1
ATOM 554 N N . ASP A 1 80 ? -9.328 19.141 -0.417 1 92.06 80 ASP A N 1
ATOM 555 C CA . ASP A 1 80 ? -9.406 20.438 -1.059 1 92.06 80 ASP A CA 1
ATOM 556 C C . ASP A 1 80 ? -10.328 21.391 -0.286 1 92.06 80 ASP A C 1
ATOM 558 O O . ASP A 1 80 ? -9.992 22.547 -0.074 1 92.06 80 ASP A O 1
ATOM 562 N N . ASP A 1 81 ? -11.422 20.922 0.116 1 91.69 81 ASP A N 1
ATOM 563 C CA . ASP A 1 81 ? -12.398 21.719 0.853 1 91.69 81 ASP A CA 1
ATOM 564 C C . ASP A 1 81 ? -11.844 22.141 2.207 1 91.69 81 ASP A C 1
ATOM 566 O O . ASP A 1 81 ? -12.062 23.281 2.637 1 91.69 81 ASP A O 1
ATOM 570 N N . LEU A 1 82 ? -11.195 21.25 2.887 1 89.38 82 LEU A N 1
ATOM 571 C CA . LEU A 1 82 ? -10.648 21.531 4.211 1 89.38 82 LEU A CA 1
ATOM 572 C C . LEU A 1 82 ? -9.617 22.656 4.152 1 89.38 82 LEU A C 1
ATOM 574 O O . LEU A 1 82 ? -9.578 23.5 5.039 1 89.38 82 LEU A O 1
ATOM 578 N N . PHE A 1 83 ? -8.828 22.719 3.133 1 86.94 83 PHE A N 1
ATOM 579 C CA . PHE A 1 83 ? -7.723 23.672 3.059 1 86.94 83 PHE A CA 1
ATOM 580 C C . PHE A 1 83 ? -8.164 24.969 2.383 1 86.94 83 PHE A C 1
ATOM 582 O O . PHE A 1 83 ? -7.453 25.969 2.436 1 86.94 83 PHE A O 1
ATOM 589 N N . ALA A 1 84 ? -9.273 24.875 1.793 1 87.38 84 ALA A N 1
ATOM 590 C CA . ALA A 1 84 ? -9.812 26.078 1.166 1 87.38 84 ALA A CA 1
ATOM 591 C C . ALA A 1 84 ? -10.539 26.953 2.188 1 87.38 84 ALA A C 1
ATOM 593 O O . ALA A 1 84 ? -10.805 28.141 1.929 1 87.38 84 ALA A O 1
ATOM 594 N N . ALA A 1 85 ? -10.773 26.375 3.357 1 82.25 85 ALA A N 1
ATOM 595 C CA . ALA A 1 85 ? -11.516 27.125 4.375 1 82.25 85 ALA A CA 1
ATOM 596 C C . ALA A 1 85 ? -10.648 28.219 4.992 1 82.25 85 ALA A C 1
ATOM 598 O O . ALA A 1 85 ? -9.648 27.922 5.656 1 82.25 85 ALA A O 1
ATOM 599 N N . ALA A 1 86 ? -10.977 29.438 4.773 1 79.5 86 ALA A N 1
ATOM 600 C CA . ALA A 1 86 ? -10.188 30.594 5.188 1 79.5 86 ALA A CA 1
ATOM 601 C C . ALA A 1 86 ? -10.008 30.625 6.703 1 79.5 86 ALA A C 1
ATOM 603 O O . ALA A 1 86 ? -8.922 30.922 7.199 1 79.5 86 ALA A O 1
ATOM 604 N N . ASP A 1 87 ? -11.039 30.281 7.457 1 83.12 87 ASP A N 1
ATOM 605 C CA . ASP A 1 87 ? -11.008 30.312 8.914 1 83.12 87 ASP A CA 1
ATOM 606 C C . ASP A 1 87 ? -10.75 28.922 9.492 1 83.12 87 ASP A C 1
ATOM 608 O O . ASP A 1 87 ? -10.992 28.672 10.672 1 83.12 87 ASP A O 1
ATOM 612 N N . GLY A 1 88 ? -10.266 28.047 8.641 1 83 88 GLY A N 1
ATOM 613 C CA . GLY A 1 88 ? -10.109 26.672 9.062 1 83 88 GLY A CA 1
ATOM 614 C C . GLY A 1 88 ? -11.391 25.859 8.93 1 83 88 GLY A C 1
ATOM 615 O O . GLY A 1 88 ? -12.469 26.422 8.742 1 83 88 GLY A O 1
ATOM 616 N N . PRO A 1 89 ? -11.211 24.594 8.969 1 83.44 89 PRO A N 1
ATOM 617 C CA . PRO A 1 89 ? -12.406 23.75 8.789 1 83.44 89 PRO A CA 1
ATOM 618 C C . PRO A 1 89 ? -13.367 23.828 9.977 1 83.44 89 PRO A C 1
ATOM 620 O O . PRO A 1 89 ? -12.93 23.938 11.125 1 83.44 89 PRO A O 1
ATOM 623 N N . ASP A 1 90 ? -14.742 23.938 9.648 1 88.81 90 ASP A N 1
ATOM 624 C CA . ASP A 1 90 ? -15.742 23.844 10.711 1 88.81 90 ASP A CA 1
ATOM 625 C C . ASP A 1 90 ? -16 22.375 11.078 1 88.81 90 ASP A C 1
ATOM 627 O O . ASP A 1 90 ? -15.375 21.469 10.523 1 88.81 90 ASP A O 1
ATOM 631 N N . GLU A 1 91 ? -16.828 22.219 12.055 1 91.25 91 GLU A N 1
ATOM 632 C CA . GLU A 1 91 ? -17.062 20.875 12.578 1 91.25 91 GLU A CA 1
ATOM 633 C C . GLU A 1 91 ? -17.672 19.969 11.516 1 91.25 91 GLU A C 1
ATOM 635 O O . GLU A 1 91 ? -17.359 18.781 11.445 1 91.25 91 GLU A O 1
ATOM 640 N N . ALA A 1 92 ? -18.562 20.516 10.75 1 90.44 92 ALA A N 1
ATOM 641 C CA . ALA A 1 92 ? -19.172 19.75 9.672 1 90.44 92 ALA A CA 1
ATOM 642 C C . ALA A 1 92 ? -18.125 19.266 8.672 1 90.44 92 ALA A C 1
ATOM 644 O O . ALA A 1 92 ? -18.188 18.141 8.188 1 90.44 92 ALA A O 1
ATOM 645 N N . GLY A 1 93 ? -17.219 20.125 8.328 1 91.25 93 GLY A N 1
ATOM 646 C CA . GLY A 1 93 ? -16.125 19.766 7.449 1 91.25 93 GLY A CA 1
ATOM 647 C C . GLY A 1 93 ? -15.211 18.688 8.031 1 91.25 93 GLY A C 1
ATOM 648 O O . GLY A 1 93 ? -14.797 17.766 7.32 1 91.25 93 GLY A O 1
ATOM 649 N N . LEU A 1 94 ? -15.016 18.75 9.32 1 93.31 94 LEU A N 1
ATOM 650 C CA . LEU A 1 94 ? -14.18 17.766 10.008 1 93.31 94 LEU A CA 1
ATOM 651 C C . LEU A 1 94 ? -14.867 16.406 10.062 1 93.31 94 LEU A C 1
ATOM 653 O O . LEU A 1 94 ? -14.211 15.367 9.914 1 93.31 94 LEU A O 1
ATOM 657 N N . LYS A 1 95 ? -16.109 16.484 10.25 1 94.62 95 LYS A N 1
ATOM 658 C CA . LYS A 1 95 ? -16.859 15.234 10.273 1 94.62 95 LYS A CA 1
ATOM 659 C C . LYS A 1 95 ? -16.844 14.555 8.906 1 94.62 95 LYS A C 1
ATOM 661 O O . LYS A 1 95 ? -16.703 13.336 8.82 1 94.62 95 LYS A O 1
ATOM 666 N N . ARG A 1 96 ? -16.953 15.312 7.891 1 92.69 96 ARG A N 1
ATOM 667 C CA . ARG A 1 96 ? -16.859 14.766 6.543 1 92.69 96 ARG A CA 1
ATOM 668 C C . ARG A 1 96 ? -15.469 14.203 6.281 1 92.69 96 ARG A C 1
ATOM 670 O O . ARG A 1 96 ? -15.328 13.125 5.691 1 92.69 96 ARG A O 1
ATOM 677 N N . ALA A 1 97 ? -14.5 14.93 6.723 1 94.06 97 ALA A N 1
ATOM 678 C CA . ALA A 1 97 ? -13.109 14.523 6.535 1 94.06 97 ALA A CA 1
ATOM 679 C C . ALA A 1 97 ? -12.797 13.25 7.316 1 94.06 97 ALA A C 1
ATOM 681 O O . ALA A 1 97 ? -11.852 12.523 6.988 1 94.06 97 ALA A O 1
ATOM 682 N N . THR A 1 98 ? -13.586 12.977 8.305 1 96.38 98 THR A N 1
ATOM 683 C CA . THR A 1 98 ? -13.414 11.766 9.102 1 96.38 98 THR A CA 1
ATOM 684 C C . THR A 1 98 ? -14.172 10.594 8.469 1 96.38 98 THR A C 1
ATOM 686 O O . THR A 1 98 ? -13.75 9.445 8.594 1 96.38 98 THR A O 1
ATOM 689 N N . GLY A 1 99 ? -15.234 10.852 7.816 1 96.62 99 GLY A N 1
ATOM 690 C CA . GLY A 1 99 ? -16.094 9.82 7.242 1 96.62 99 GLY A CA 1
ATOM 691 C C . GLY A 1 99 ? -15.445 9.094 6.078 1 96.62 99 GLY A C 1
ATOM 692 O O . GLY A 1 99 ? -15.602 7.879 5.934 1 96.62 99 GLY A O 1
ATOM 693 N N . VAL A 1 100 ? -14.719 9.797 5.258 1 97.38 100 VAL A N 1
ATOM 694 C CA . VAL A 1 100 ? -14.148 9.219 4.047 1 97.38 100 VAL A CA 1
ATOM 695 C C . VAL A 1 100 ? -13.117 8.156 4.418 1 97.38 100 VAL A C 1
ATOM 697 O O . VAL A 1 100 ? -13.195 7.02 3.941 1 97.38 100 VAL A O 1
ATOM 700 N N . PRO A 1 101 ? -12.195 8.445 5.328 1 98.12 101 PRO A N 1
ATOM 701 C CA . PRO A 1 101 ? -11.234 7.398 5.688 1 98.12 101 PRO A CA 1
ATOM 702 C C . PRO A 1 101 ? -11.883 6.215 6.398 1 98.12 101 PRO A C 1
ATOM 704 O O . PRO A 1 101 ? -11.438 5.078 6.246 1 98.12 101 PRO A O 1
ATOM 707 N N . ILE A 1 102 ? -12.906 6.422 7.141 1 98.31 102 ILE A N 1
ATOM 708 C CA . ILE A 1 102 ? -13.602 5.316 7.793 1 98.31 102 ILE A CA 1
ATOM 709 C C . ILE A 1 102 ? -14.234 4.414 6.738 1 98.31 102 ILE A C 1
ATOM 711 O O . ILE A 1 102 ? -14.156 3.188 6.832 1 98.31 102 ILE A O 1
ATOM 715 N N . THR A 1 103 ? -14.875 5.004 5.816 1 98.5 103 THR A N 1
ATOM 716 C CA . THR A 1 103 ? -15.492 4.238 4.738 1 98.5 103 THR A CA 1
ATOM 717 C C . THR A 1 103 ? -14.438 3.488 3.934 1 98.5 103 THR A C 1
ATOM 719 O O . THR A 1 103 ? -14.664 2.354 3.508 1 98.5 103 THR A O 1
ATOM 722 N N . THR A 1 104 ? -13.32 4.133 3.691 1 98.69 104 THR A N 1
ATOM 723 C CA . THR A 1 104 ? -12.203 3.471 3.018 1 98.69 104 THR A CA 1
ATOM 724 C C . THR A 1 104 ? -11.742 2.252 3.809 1 98.69 104 THR A C 1
ATOM 726 O O . THR A 1 104 ? -11.523 1.18 3.24 1 98.69 104 THR A O 1
ATOM 729 N N . ALA A 1 105 ? -11.586 2.428 5.113 1 98.88 105 ALA A N 1
ATOM 730 C CA . ALA A 1 105 ? -11.188 1.313 5.969 1 98.88 105 ALA A CA 1
ATOM 731 C C . ALA A 1 105 ? -12.203 0.176 5.898 1 98.88 105 ALA A C 1
ATOM 733 O O . ALA A 1 105 ? -11.828 -0.998 5.855 1 98.88 105 ALA A O 1
ATOM 734 N N . GLU A 1 106 ? -13.438 0.495 5.875 1 98.81 106 GLU A N 1
ATOM 735 C CA . GLU A 1 106 ? -14.492 -0.513 5.793 1 98.81 106 GLU A CA 1
ATOM 736 C C . GLU A 1 106 ? -14.422 -1.273 4.473 1 98.81 106 GLU A C 1
ATOM 738 O O . GLU A 1 106 ? -14.609 -2.492 4.438 1 98.81 106 GLU A O 1
ATOM 743 N N . ALA A 1 107 ? -14.242 -0.555 3.416 1 98.81 107 ALA A N 1
ATOM 744 C CA . ALA A 1 107 ? -14.086 -1.2 2.115 1 98.81 107 ALA A CA 1
ATOM 745 C C . ALA A 1 107 ? -12.883 -2.145 2.117 1 98.81 107 ALA A C 1
ATOM 747 O O . ALA A 1 107 ? -12.969 -3.268 1.61 1 98.81 107 ALA A O 1
ATOM 748 N N . CYS A 1 108 ? -11.789 -1.691 2.672 1 98.94 108 CYS A N 1
ATOM 749 C CA . CYS A 1 108 ? -10.594 -2.523 2.773 1 98.94 108 CYS A CA 1
ATOM 750 C C . CYS A 1 108 ? -10.859 -3.762 3.619 1 98.94 108 CYS A C 1
ATOM 752 O O . CYS A 1 108 ? -10.367 -4.848 3.312 1 98.94 108 CYS A O 1
ATOM 754 N N . LEU A 1 109 ? -11.602 -3.568 4.703 1 98.94 109 LEU A N 1
ATOM 755 C CA . LEU A 1 109 ? -11.969 -4.707 5.539 1 98.94 109 LEU A CA 1
ATOM 756 C C . LEU A 1 109 ? -12.727 -5.754 4.73 1 98.94 109 LEU A C 1
ATOM 758 O O . LEU A 1 109 ? -12.43 -6.945 4.812 1 98.94 109 LEU A O 1
ATOM 762 N N . THR A 1 110 ? -13.68 -5.309 3.99 1 98.88 110 THR A N 1
ATOM 763 C CA . THR A 1 110 ? -14.438 -6.219 3.141 1 98.88 110 THR A CA 1
ATOM 764 C C . THR A 1 110 ? -13.508 -6.973 2.193 1 98.88 110 THR A C 1
ATOM 766 O O . THR A 1 110 ? -13.656 -8.18 2.004 1 98.88 110 THR A O 1
ATOM 769 N N . VAL A 1 111 ? -12.57 -6.301 1.621 1 98.88 111 VAL A N 1
ATOM 770 C CA . VAL A 1 111 ? -11.625 -6.918 0.698 1 98.88 111 VAL A CA 1
ATOM 771 C C . VAL A 1 111 ? -10.797 -7.969 1.433 1 98.88 111 VAL A C 1
ATOM 773 O O . VAL A 1 111 ? -10.555 -9.062 0.908 1 98.88 111 VAL A O 1
ATOM 776 N N . LEU A 1 112 ? -10.289 -7.609 2.633 1 98.88 112 LEU A N 1
ATOM 777 C CA . LEU A 1 112 ? -9.508 -8.57 3.402 1 98.88 112 LEU A CA 1
ATOM 778 C C . LEU A 1 112 ? -10.328 -9.828 3.693 1 98.88 112 LEU A C 1
ATOM 780 O O . LEU A 1 112 ? -9.805 -10.938 3.637 1 98.88 112 LEU A O 1
ATOM 784 N N . GLU A 1 113 ? -11.562 -9.641 4.012 1 98.81 113 GLU A N 1
ATOM 785 C CA . GLU A 1 113 ? -12.43 -10.789 4.273 1 98.81 113 GLU A CA 1
ATOM 786 C C . GLU A 1 113 ? -12.617 -11.633 3.018 1 98.81 113 GLU A C 1
ATOM 788 O O . GLU A 1 113 ? -12.609 -12.859 3.084 1 98.81 113 GLU A O 1
ATOM 793 N N . LEU A 1 114 ? -12.789 -11.031 1.87 1 98.5 114 LEU A N 1
ATOM 794 C CA . LEU A 1 114 ? -12.898 -11.75 0.604 1 98.5 114 LEU A CA 1
ATOM 795 C C . LEU A 1 114 ? -11.586 -12.438 0.256 1 98.5 114 LEU A C 1
ATOM 797 O O . LEU A 1 114 ? -11.586 -13.508 -0.363 1 98.5 114 LEU A O 1
ATOM 801 N N . ALA A 1 115 ? -10.5 -11.805 0.63 1 98.19 115 ALA A N 1
ATOM 802 C CA . ALA A 1 115 ? -9.18 -12.352 0.333 1 98.19 115 ALA A CA 1
ATOM 803 C C . ALA A 1 115 ? -8.969 -13.688 1.032 1 98.19 115 ALA A C 1
ATOM 805 O O . ALA A 1 115 ? -8.156 -14.508 0.588 1 98.19 115 ALA A O 1
ATOM 806 N N . VAL A 1 116 ? -9.648 -13.914 2.137 1 97.88 116 VAL A N 1
ATOM 807 C CA . VAL A 1 116 ? -9.586 -15.211 2.805 1 97.88 116 VAL A CA 1
ATOM 808 C C . VAL A 1 116 ? -10.055 -16.312 1.849 1 97.88 116 VAL A C 1
ATOM 810 O O . VAL A 1 116 ? -9.391 -17.344 1.712 1 97.88 116 VAL A O 1
ATOM 813 N N . ASP A 1 117 ? -11.148 -16.062 1.153 1 95.62 117 ASP A N 1
ATOM 814 C CA . ASP A 1 117 ? -11.633 -17.016 0.158 1 95.62 117 ASP A CA 1
ATOM 815 C C . ASP A 1 117 ? -10.648 -17.156 -0.998 1 95.62 117 ASP A C 1
ATOM 817 O O . ASP A 1 117 ? -10.406 -18.266 -1.489 1 95.62 117 ASP A O 1
ATOM 821 N N . VAL A 1 118 ? -10.109 -16.062 -1.453 1 96.12 118 VAL A N 1
ATOM 822 C CA . VAL A 1 118 ? -9.195 -16.047 -2.588 1 96.12 118 VAL A CA 1
ATOM 823 C C . VAL A 1 118 ? -7.973 -16.906 -2.279 1 96.12 118 VAL A C 1
ATOM 825 O O . VAL A 1 118 ? -7.547 -17.719 -3.109 1 96.12 118 VAL A O 1
ATOM 828 N N . THR A 1 119 ? -7.418 -16.781 -1.099 1 95.38 119 THR A N 1
ATOM 829 C CA . THR A 1 119 ? -6.191 -17.484 -0.758 1 95.38 119 THR A CA 1
ATOM 830 C C . THR A 1 119 ? -6.488 -18.953 -0.428 1 95.38 119 THR A C 1
ATOM 832 O O . THR A 1 119 ? -5.617 -19.812 -0.552 1 95.38 119 THR A O 1
ATOM 835 N N . GLU A 1 120 ? -7.691 -19.234 -0.002 1 93.5 120 GLU A N 1
ATOM 836 C CA . GLU A 1 120 ? -8.086 -20.609 0.304 1 93.5 120 GLU A CA 1
ATOM 837 C C . GLU A 1 120 ? -8.352 -21.406 -0.971 1 93.5 120 GLU A C 1
ATOM 839 O O . GLU A 1 120 ? -7.973 -22.578 -1.068 1 93.5 120 GLU A O 1
ATOM 844 N N . ARG A 1 121 ? -8.922 -20.797 -1.926 1 91.19 121 ARG A N 1
ATOM 845 C CA . ARG A 1 121 ? -9.453 -21.531 -3.072 1 91.19 121 ARG A CA 1
ATOM 846 C C . ARG A 1 121 ? -8.664 -21.203 -4.336 1 91.19 121 ARG A C 1
ATOM 848 O O . ARG A 1 121 ? -8.82 -21.875 -5.359 1 91.19 121 ARG A O 1
ATOM 855 N N . GLY A 1 122 ? -7.898 -20.125 -4.285 1 91.06 122 GLY A N 1
ATOM 856 C CA . GLY A 1 122 ? -7.156 -19.719 -5.469 1 91.06 122 GLY A CA 1
ATOM 857 C C . GLY A 1 122 ? -6.105 -20.719 -5.891 1 91.06 122 GLY A C 1
ATOM 858 O O . GLY A 1 122 ? -5.707 -21.578 -5.098 1 91.06 122 GLY A O 1
ATOM 859 N N . SER A 1 123 ? -5.66 -20.688 -7.125 1 88.12 123 SER A N 1
ATOM 860 C CA . SER A 1 123 ? -4.613 -21.578 -7.625 1 88.12 123 SER A CA 1
ATOM 861 C C . SER A 1 123 ? -3.299 -21.344 -6.887 1 88.12 123 SER A C 1
ATOM 863 O O . SER A 1 123 ? -2.953 -20.203 -6.562 1 88.12 123 SER A O 1
ATOM 865 N N . PRO A 1 124 ? -2.502 -22.375 -6.695 1 81.12 124 PRO A N 1
ATOM 866 C CA . PRO A 1 124 ? -1.237 -22.266 -5.965 1 81.12 124 PRO A CA 1
ATOM 867 C C . PRO A 1 124 ? -0.265 -21.281 -6.621 1 81.12 124 PRO A C 1
ATOM 869 O O . PRO A 1 124 ? 0.482 -20.594 -5.926 1 81.12 124 PRO A O 1
ATOM 872 N N . THR A 1 125 ? -0.362 -21.188 -7.855 1 77.81 125 THR A N 1
ATOM 873 C CA . THR A 1 125 ? 0.578 -20.344 -8.586 1 77.81 125 THR A CA 1
ATOM 874 C C . THR A 1 125 ? 0.199 -18.875 -8.461 1 77.81 125 THR A C 1
ATOM 876 O O . THR A 1 125 ? 1.072 -18.016 -8.375 1 77.81 125 THR A O 1
ATOM 879 N N . ALA A 1 126 ? -1.037 -18.609 -8.344 1 85.69 126 ALA A N 1
ATOM 880 C CA . ALA A 1 126 ? -1.51 -17.219 -8.383 1 85.69 126 ALA A CA 1
ATOM 881 C C . ALA A 1 126 ? -1.635 -16.656 -6.973 1 85.69 126 ALA A C 1
ATOM 883 O O . ALA A 1 126 ? -1.641 -15.43 -6.793 1 85.69 126 ALA A O 1
ATOM 884 N N . VAL A 1 127 ? -1.696 -17.453 -5.949 1 90.44 127 VAL A N 1
ATOM 885 C CA . VAL A 1 127 ? -1.999 -17.047 -4.586 1 90.44 127 VAL A CA 1
ATOM 886 C C . VAL A 1 127 ? -0.866 -16.172 -4.051 1 90.44 127 VAL A C 1
ATOM 888 O O . VAL A 1 127 ? -1.082 -15.328 -3.17 1 90.44 127 VAL A O 1
ATOM 891 N N . ALA A 1 128 ? 0.322 -16.328 -4.625 1 89.31 128 ALA A N 1
ATOM 892 C CA . ALA A 1 128 ? 1.443 -15.484 -4.219 1 89.31 128 ALA A CA 1
ATOM 893 C C . ALA A 1 128 ? 1.135 -14.008 -4.457 1 89.31 128 ALA A C 1
ATOM 895 O O . ALA A 1 128 ? 1.532 -13.148 -3.664 1 89.31 128 ALA A O 1
ATOM 896 N N . ASP A 1 129 ? 0.418 -13.758 -5.484 1 93 129 ASP A N 1
ATOM 897 C CA . ASP A 1 129 ? 0.05 -12.375 -5.789 1 93 129 ASP A CA 1
ATOM 898 C C . ASP A 1 129 ? -1.03 -11.867 -4.836 1 93 129 ASP A C 1
ATOM 900 O O . ASP A 1 129 ? -1.096 -10.672 -4.543 1 93 129 ASP A O 1
ATOM 904 N N . ALA A 1 130 ? -1.895 -12.773 -4.391 1 95.56 130 ALA A N 1
ATOM 905 C CA . ALA A 1 130 ? -2.906 -12.383 -3.41 1 95.56 130 ALA A CA 1
ATOM 906 C C . ALA A 1 130 ? -2.262 -11.938 -2.104 1 95.56 130 ALA A C 1
ATOM 908 O O . ALA A 1 130 ? -2.777 -11.047 -1.424 1 95.56 130 ALA A O 1
ATOM 909 N N . VAL A 1 131 ? -1.158 -12.523 -1.797 1 96.44 131 VAL A N 1
ATOM 910 C CA . VAL A 1 131 ? -0.433 -12.148 -0.588 1 96.44 131 VAL A CA 1
ATOM 911 C C . VAL A 1 131 ? -0.011 -10.688 -0.674 1 96.44 131 VAL A C 1
ATOM 913 O O . VAL A 1 131 ? -0.18 -9.922 0.283 1 96.44 131 VAL A O 1
ATOM 916 N N . THR A 1 132 ? 0.543 -10.336 -1.82 1 97.75 132 THR A N 1
ATOM 917 C CA . THR A 1 132 ? 0.873 -8.938 -2.043 1 97.75 132 THR A CA 1
ATOM 918 C C . THR A 1 132 ? -0.37 -8.062 -1.907 1 97.75 132 THR A C 1
ATOM 920 O O . THR A 1 132 ? -0.329 -7.012 -1.258 1 97.75 132 THR A O 1
ATOM 923 N N . GLY A 1 133 ? -1.454 -8.492 -2.508 1 98.56 133 GLY A N 1
ATOM 924 C CA . GLY A 1 133 ? -2.705 -7.758 -2.398 1 98.56 133 GLY A CA 1
ATOM 925 C C . GLY A 1 133 ? -3.158 -7.559 -0.965 1 98.56 133 GLY A C 1
ATOM 926 O O . GLY A 1 133 ? -3.523 -6.449 -0.571 1 98.56 133 GLY A O 1
ATOM 927 N N . VAL A 1 134 ? -3.082 -8.602 -0.193 1 98.81 134 VAL A N 1
ATOM 928 C CA . VAL A 1 134 ? -3.5 -8.57 1.204 1 98.81 134 VAL A CA 1
ATOM 929 C C . VAL A 1 134 ? -2.641 -7.574 1.979 1 98.81 134 VAL A C 1
ATOM 931 O O . VAL A 1 134 ? -3.158 -6.785 2.773 1 98.81 134 VAL A O 1
ATOM 934 N N . LEU A 1 135 ? -1.354 -7.57 1.755 1 98.69 135 LEU A N 1
ATOM 935 C CA . LEU A 1 135 ? -0.45 -6.668 2.461 1 98.69 135 LEU A CA 1
ATOM 936 C C . LEU A 1 135 ? -0.754 -5.215 2.119 1 98.69 135 LEU A C 1
ATOM 938 O O . LEU A 1 135 ? -0.772 -4.355 3.004 1 98.69 135 LEU A O 1
ATOM 942 N N . LEU A 1 136 ? -1.029 -4.973 0.859 1 98.81 136 LEU A N 1
ATOM 943 C CA . LEU A 1 136 ? -1.317 -3.609 0.43 1 98.81 136 LEU A CA 1
ATOM 944 C C . LEU A 1 136 ? -2.656 -3.137 0.987 1 98.81 136 LEU A C 1
ATOM 946 O O . LEU A 1 136 ? -2.77 -2.004 1.464 1 98.81 136 LEU A O 1
ATOM 950 N N . VAL A 1 137 ? -3.664 -3.99 0.934 1 98.94 137 VAL A N 1
ATOM 951 C CA . VAL A 1 137 ? -4.988 -3.635 1.435 1 98.94 137 VAL A CA 1
ATOM 952 C C . VAL A 1 137 ? -4.93 -3.418 2.945 1 98.94 137 VAL A C 1
ATOM 954 O O . VAL A 1 137 ? -5.562 -2.5 3.473 1 98.94 137 VAL A O 1
ATOM 957 N N . ASP A 1 138 ? -4.219 -4.242 3.605 1 98.94 138 ASP A N 1
ATOM 958 C CA . ASP A 1 138 ? -4.062 -4.102 5.051 1 98.94 138 ASP A CA 1
ATOM 959 C C . ASP A 1 138 ? -3.402 -2.771 5.402 1 98.94 138 ASP A C 1
ATOM 961 O O . ASP A 1 138 ? -3.818 -2.096 6.348 1 98.94 138 ASP A O 1
ATOM 965 N N . ALA A 1 139 ? -2.344 -2.449 4.699 1 98.81 139 ALA A N 1
ATOM 966 C CA . ALA A 1 139 ? -1.675 -1.17 4.922 1 98.81 139 ALA A CA 1
ATOM 967 C C . ALA A 1 139 ? -2.627 -0.004 4.672 1 98.81 139 ALA A C 1
ATOM 969 O O . ALA A 1 139 ? -2.646 0.964 5.438 1 98.81 139 ALA A O 1
ATOM 970 N N . ALA A 1 140 ? -3.402 -0.112 3.59 1 98.81 140 ALA A N 1
ATOM 971 C CA . ALA A 1 140 ? -4.379 0.926 3.268 1 98.81 140 ALA A CA 1
ATOM 972 C C . ALA A 1 140 ? -5.406 1.078 4.383 1 98.81 140 ALA A C 1
ATOM 974 O O . ALA A 1 140 ? -5.785 2.197 4.738 1 98.81 140 ALA A O 1
ATOM 975 N N . LEU A 1 141 ? -5.859 -0.014 4.906 1 98.94 141 LEU A N 1
ATOM 976 C CA . LEU A 1 141 ? -6.832 -0.007 5.992 1 98.94 141 LEU 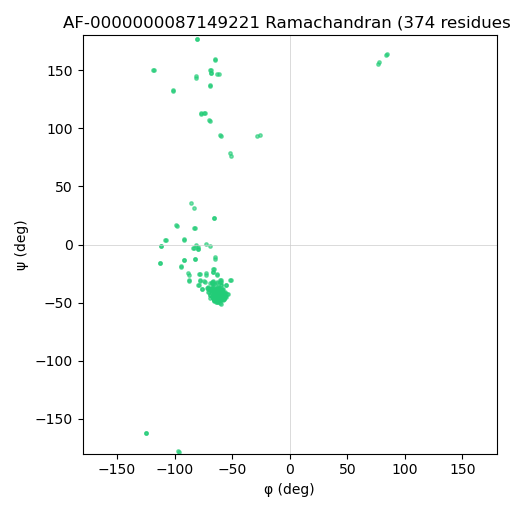A CA 1
ATOM 977 C C . LEU A 1 141 ? -6.273 0.705 7.219 1 98.94 141 LEU A C 1
ATOM 979 O O . LEU A 1 141 ? -6.898 1.625 7.75 1 98.94 141 LEU A O 1
ATOM 983 N N . HIS A 1 142 ? -5.125 0.335 7.621 1 98.62 142 HIS A N 1
ATOM 984 C CA . HIS A 1 142 ? -4.543 0.91 8.828 1 98.62 142 HIS A CA 1
ATOM 985 C C . HIS A 1 142 ? -4.191 2.379 8.625 1 98.62 142 HIS A C 1
ATOM 987 O O . HIS A 1 142 ? -4.34 3.189 9.547 1 98.62 142 HIS A O 1
ATOM 993 N N . ALA A 1 143 ? -3.686 2.691 7.449 1 98.38 143 ALA A N 1
ATOM 994 C CA . ALA A 1 143 ? -3.451 4.098 7.137 1 98.38 143 ALA A CA 1
ATOM 995 C C . ALA A 1 143 ? -4.738 4.91 7.254 1 98.38 143 ALA A C 1
ATOM 997 O O . ALA A 1 143 ? -4.738 6.012 7.801 1 98.38 143 ALA A O 1
ATOM 998 N N . SER A 1 144 ? -5.82 4.348 6.746 1 98.5 144 SER A N 1
ATOM 999 C CA . SER A 1 144 ? -7.109 5.031 6.773 1 98.5 144 SER A CA 1
ATOM 1000 C C . SER A 1 144 ? -7.621 5.195 8.195 1 98.5 144 SER A C 1
ATOM 1002 O O . SER A 1 144 ? -8.156 6.246 8.555 1 98.5 144 SER A O 1
ATOM 1004 N N . LEU A 1 145 ? -7.48 4.184 8.984 1 98.06 145 LEU A N 1
ATOM 1005 C CA . LEU A 1 145 ? -7.895 4.27 10.383 1 98.06 145 LEU A CA 1
ATOM 1006 C C . LEU A 1 145 ? -7.09 5.332 11.117 1 98.06 145 LEU A C 1
ATOM 1008 O O . LEU A 1 145 ? -7.641 6.082 11.93 1 98.06 145 LEU A O 1
ATOM 1012 N N . ARG A 1 146 ? -5.828 5.387 10.859 1 96 146 ARG A N 1
ATOM 1013 C CA . ARG A 1 146 ? -4.992 6.402 11.492 1 96 146 ARG A CA 1
ATOM 1014 C C . ARG A 1 146 ? -5.414 7.805 11.062 1 96 146 ARG A C 1
ATOM 1016 O O . ARG A 1 146 ? -5.449 8.727 11.883 1 96 146 ARG A O 1
ATOM 1023 N N . THR A 1 147 ? -5.691 7.934 9.797 1 95.38 147 THR A N 1
ATOM 1024 C CA . THR A 1 147 ? -6.168 9.219 9.289 1 95.38 147 THR A CA 1
ATOM 1025 C C . THR A 1 147 ? -7.473 9.617 9.977 1 95.38 147 THR A C 1
ATOM 1027 O O . THR A 1 147 ? -7.641 10.766 10.383 1 95.38 147 THR A O 1
ATOM 1030 N N . ALA A 1 148 ? -8.391 8.68 10.094 1 96.19 148 ALA A N 1
ATOM 1031 C CA . ALA A 1 148 ? -9.664 8.945 10.766 1 96.19 148 ALA A CA 1
ATOM 1032 C C . ALA A 1 148 ? -9.438 9.391 12.203 1 96.19 148 ALA A C 1
ATOM 1034 O O . ALA A 1 148 ? -10.07 10.336 12.672 1 96.19 148 ALA A O 1
ATOM 1035 N N . ARG A 1 149 ? -8.562 8.727 12.883 1 94.06 149 ARG A N 1
ATOM 1036 C CA . ARG A 1 149 ? -8.281 9.062 14.273 1 94.06 149 ARG A CA 1
ATOM 1037 C C . ARG A 1 149 ? -7.664 10.453 14.391 1 94.06 149 ARG A C 1
ATOM 1039 O O . ARG A 1 149 ? -7.996 11.211 15.305 1 94.06 149 ARG A O 1
ATOM 1046 N N . HIS A 1 150 ? -6.73 10.773 13.508 1 92.06 150 HIS A N 1
ATOM 1047 C CA . HIS A 1 150 ? -6.125 12.094 13.477 1 92.06 150 HIS A CA 1
ATOM 1048 C C . HIS A 1 150 ? -7.18 13.188 13.32 1 92.06 150 HIS A C 1
ATOM 1050 O O . HIS A 1 150 ? -7.133 14.211 14.008 1 92.06 150 HIS A O 1
ATOM 1056 N N . ASN A 1 151 ? -8.125 12.977 12.438 1 92.19 151 ASN A N 1
ATOM 1057 C CA . ASN A 1 151 ? -9.195 13.945 12.234 1 92.19 151 ASN A CA 1
ATOM 1058 C C . ASN A 1 151 ? -10.125 14.016 13.438 1 92.19 151 ASN A C 1
ATOM 1060 O O . ASN A 1 151 ? -10.609 15.094 13.797 1 92.19 151 ASN A O 1
ATOM 1064 N N . LEU A 1 152 ? -10.359 12.914 14.008 1 93.12 152 LEU A N 1
ATOM 1065 C CA . LEU A 1 152 ? -11.266 12.797 15.141 1 93.12 152 LEU A CA 1
ATOM 1066 C C . LEU A 1 152 ? -10.781 13.641 16.312 1 93.12 152 LEU A C 1
ATOM 1068 O O . LEU A 1 152 ? -11.586 14.18 17.078 1 93.12 152 LEU A O 1
ATOM 1072 N N . ASP A 1 153 ? -9.5 13.781 16.438 1 91 153 ASP A N 1
ATOM 1073 C CA . ASP A 1 153 ? -8.898 14.539 17.531 1 91 153 ASP A CA 1
ATOM 1074 C C . ASP A 1 153 ? -9.273 16.016 17.438 1 91 153 ASP A C 1
ATOM 1076 O O . ASP A 1 153 ? -9.117 16.766 18.422 1 91 153 ASP A O 1
ATOM 1080 N N . ARG A 1 154 ? -9.852 16.453 16.344 1 90.25 154 ARG A N 1
ATOM 1081 C CA . ARG A 1 154 ? -10.164 17.859 16.141 1 90.25 154 ARG A CA 1
ATOM 1082 C C . ARG A 1 154 ? -11.664 18.109 16.234 1 90.25 154 ARG A C 1
ATOM 1084 O O . ARG A 1 154 ? -12.125 19.234 16.016 1 90.25 154 ARG A O 1
ATOM 1091 N N . ILE A 1 155 ? -12.398 17.094 16.547 1 94.12 155 ILE A N 1
ATOM 1092 C CA . ILE A 1 155 ? -13.852 17.203 16.609 1 94.12 155 ILE A CA 1
ATOM 1093 C C . ILE A 1 155 ? -14.312 17.328 18.047 1 94.12 155 ILE A C 1
ATOM 1095 O O . ILE A 1 155 ? -13.914 16.547 18.906 1 94.12 155 ILE A O 1
ATOM 1099 N N . ALA A 1 156 ? -15.195 18.266 18.359 1 93.31 156 ALA A N 1
ATOM 1100 C CA . ALA A 1 156 ? -15.641 18.594 19.719 1 93.31 156 ALA A CA 1
ATOM 1101 C C . ALA A 1 156 ? -16.828 17.719 20.125 1 93.31 156 ALA A C 1
ATOM 1103 O O . ALA A 1 156 ? -17.016 17.438 21.297 1 93.31 156 ALA A O 1
ATOM 1104 N N . ASP A 1 157 ? -17.594 17.234 19.266 1 95 157 ASP A N 1
ATOM 1105 C CA . ASP A 1 157 ? -18.812 16.469 19.531 1 95 157 ASP A CA 1
ATOM 1106 C C . ASP A 1 157 ? -18.484 15.102 20.125 1 95 157 ASP A C 1
ATOM 1108 O O . ASP A 1 157 ? -18.141 14.172 19.406 1 95 157 ASP A O 1
ATOM 1112 N N . PRO A 1 158 ? -18.734 14.938 21.406 1 94.25 158 PRO A N 1
ATOM 1113 C CA . PRO A 1 158 ? -18.312 13.703 22.062 1 94.25 158 PRO A CA 1
ATOM 1114 C C . PRO A 1 158 ? -19.078 12.477 21.578 1 94.25 158 PRO A C 1
ATOM 1116 O O . PRO A 1 158 ? -18.531 11.367 21.562 1 94.25 158 PRO A O 1
ATOM 1119 N N . SER A 1 159 ? -20.328 12.68 21.234 1 96.12 159 SER A N 1
ATOM 1120 C CA . SER A 1 159 ? -21.109 11.555 20.75 1 96.12 159 SER A CA 1
ATOM 1121 C C . SER A 1 159 ? -20.562 11.023 19.422 1 96.12 159 SER A C 1
ATOM 1123 O O . SER A 1 159 ? -20.453 9.812 19.234 1 96.12 159 SER A O 1
ATOM 1125 N N . PHE A 1 160 ? -20.281 11.938 18.609 1 95.44 160 PHE A N 1
ATOM 1126 C CA . PHE A 1 160 ? -19.672 11.562 17.328 1 95.44 160 PHE A CA 1
ATOM 1127 C C . PHE A 1 160 ? -18.344 10.852 17.562 1 95.44 160 PHE A C 1
ATOM 1129 O O . PHE A 1 160 ? -18.078 9.812 16.953 1 95.44 160 PHE A O 1
ATOM 1136 N N . VAL A 1 161 ? -17.5 11.359 18.406 1 96.38 161 VAL A N 1
ATOM 1137 C CA . VAL A 1 161 ? -16.188 10.805 18.688 1 96.38 161 VAL A CA 1
ATOM 1138 C C . VAL A 1 161 ? -16.312 9.383 19.219 1 96.38 161 VAL A C 1
ATOM 1140 O O . VAL A 1 161 ? -15.625 8.469 18.766 1 96.38 161 VAL A O 1
ATOM 1143 N N . ALA A 1 162 ? -17.234 9.164 20.078 1 96.56 162 ALA A N 1
ATOM 1144 C CA . ALA A 1 162 ? -17.422 7.855 20.703 1 96.56 162 ALA A CA 1
ATOM 1145 C C . ALA A 1 162 ? -17.844 6.812 19.672 1 96.56 162 ALA A C 1
ATOM 1147 O O . ALA A 1 162 ? -17.359 5.68 19.688 1 96.56 162 ALA A O 1
ATOM 1148 N N . VAL A 1 163 ? -18.734 7.188 18.828 1 96.12 163 VAL A N 1
ATOM 1149 C CA . VAL A 1 163 ? -19.266 6.281 17.812 1 96.12 163 VAL A CA 1
ATOM 1150 C C . VAL A 1 163 ? -18.141 5.883 16.859 1 96.12 163 VAL A C 1
ATOM 1152 O O . VAL A 1 163 ? -17.984 4.703 16.516 1 96.12 163 VAL A O 1
ATOM 1155 N N . ILE A 1 164 ? -17.359 6.82 16.469 1 96.19 164 ILE A N 1
ATOM 1156 C CA . ILE A 1 164 ? -16.297 6.574 15.508 1 96.19 164 ILE A CA 1
ATOM 1157 C C . ILE A 1 164 ? -15.195 5.738 16.156 1 96.19 164 ILE A C 1
ATOM 1159 O O . ILE A 1 164 ? -14.633 4.836 15.531 1 96.19 164 ILE A O 1
ATOM 1163 N N . GLU A 1 165 ? -14.883 6.031 17.375 1 96.62 165 GLU A N 1
ATOM 1164 C CA . GLU A 1 165 ? -13.867 5.258 18.078 1 96.62 165 GLU A CA 1
ATOM 1165 C C . GLU A 1 165 ? -14.273 3.787 18.188 1 96.62 165 GLU A C 1
ATOM 1167 O O . GLU A 1 165 ? -13.445 2.896 17.984 1 96.62 165 GLU A O 1
ATOM 1172 N N . GLU A 1 166 ? -15.484 3.584 18.484 1 96.88 166 GLU A N 1
ATOM 1173 C CA . GLU A 1 166 ? -15.984 2.215 18.562 1 96.88 166 GLU A CA 1
ATOM 1174 C C . GLU A 1 166 ? -15.914 1.521 17.219 1 96.88 166 GLU A C 1
ATOM 1176 O O . GLU A 1 166 ? -15.492 0.367 17.125 1 96.88 166 GLU A O 1
ATOM 1181 N N . ARG A 1 167 ? -16.312 2.191 16.266 1 96.88 167 ARG A N 1
ATOM 1182 C CA . ARG A 1 167 ? -16.312 1.64 14.914 1 96.88 167 ARG A CA 1
ATOM 1183 C C . ARG A 1 167 ? -14.891 1.319 14.453 1 96.88 167 ARG A C 1
ATOM 1185 O O . ARG A 1 167 ? -14.641 0.255 13.883 1 96.88 167 ARG A O 1
ATOM 1192 N N . THR A 1 168 ? -14 2.232 14.703 1 97.44 168 THR A N 1
ATOM 1193 C CA . THR A 1 168 ? -12.609 2.043 14.305 1 97.44 168 THR A CA 1
ATOM 1194 C C . THR A 1 168 ? -12 0.832 15.008 1 97.44 168 THR A C 1
ATOM 1196 O O . THR A 1 168 ? -11.258 0.061 14.398 1 97.44 168 THR A O 1
ATOM 1199 N N . ALA A 1 169 ? -12.305 0.66 16.25 1 97.25 169 ALA A N 1
ATOM 1200 C CA . ALA A 1 169 ? -11.797 -0.474 17.016 1 97.25 169 ALA A CA 1
ATOM 1201 C C . ALA A 1 169 ? -12.32 -1.794 16.453 1 97.25 169 ALA A C 1
ATOM 1203 O O . ALA A 1 169 ? -11.57 -2.77 16.359 1 97.25 169 ALA A O 1
ATOM 1204 N N . GLU A 1 170 ? -13.531 -1.801 16.125 1 98.06 170 GLU A N 1
ATOM 1205 C CA . GLU A 1 170 ? -14.141 -3.006 15.57 1 98.06 170 GLU A CA 1
ATOM 1206 C C . GLU A 1 170 ? -13.516 -3.365 14.227 1 98.06 170 GLU A C 1
ATOM 1208 O O . GLU A 1 170 ? -13.227 -4.535 13.969 1 98.06 170 GLU A O 1
ATOM 1213 N N . ILE A 1 171 ? -13.344 -2.396 13.375 1 98.62 171 ILE A N 1
ATOM 1214 C CA . ILE A 1 171 ? -12.758 -2.611 12.062 1 98.62 171 ILE A CA 1
ATOM 1215 C C . ILE A 1 171 ? -11.352 -3.189 12.211 1 98.62 171 ILE A C 1
ATOM 1217 O O . ILE A 1 171 ? -10.984 -4.145 11.523 1 98.62 171 ILE A O 1
ATOM 1221 N N . GLU A 1 172 ? -10.633 -2.59 13.094 1 98.19 172 GLU A N 1
ATOM 1222 C CA . GLU A 1 172 ? -9.242 -2.996 13.281 1 98.19 172 GLU A CA 1
ATOM 1223 C C . GLU A 1 172 ? -9.148 -4.461 13.703 1 98.19 172 GLU A C 1
ATOM 1225 O O . GLU A 1 172 ? -8.336 -5.215 13.164 1 98.19 172 GLU A O 1
ATOM 1230 N N . VAL A 1 173 ? -9.945 -4.926 14.594 1 98.38 173 VAL A N 1
ATOM 1231 C CA . VAL A 1 173 ? -9.93 -6.293 15.102 1 98.38 173 VAL A CA 1
ATOM 1232 C C . VAL A 1 173 ? -10.32 -7.262 13.984 1 98.38 173 VAL A C 1
ATOM 1234 O O . VAL A 1 173 ? -9.664 -8.281 13.781 1 98.38 173 VAL A O 1
ATOM 1237 N N . ARG A 1 174 ? -11.344 -6.934 13.328 1 98.62 174 ARG A N 1
ATOM 1238 C CA . ARG A 1 174 ? -11.82 -7.793 12.242 1 98.62 174 ARG A CA 1
ATOM 1239 C C . ARG A 1 174 ? -10.797 -7.855 11.109 1 98.62 174 ARG A C 1
ATOM 1241 O O . ARG A 1 174 ? -10.602 -8.906 10.508 1 98.62 174 ARG A O 1
ATOM 1248 N N . ALA A 1 175 ? -10.195 -6.746 10.844 1 98.75 175 ALA A N 1
ATOM 1249 C CA . ALA A 1 175 ? -9.195 -6.684 9.773 1 98.75 175 ALA A CA 1
ATOM 1250 C C . ALA A 1 175 ? -7.984 -7.547 10.109 1 98.75 175 ALA A C 1
ATOM 1252 O O . ALA A 1 175 ? -7.473 -8.266 9.25 1 98.75 175 ALA A O 1
ATOM 1253 N N . ASP A 1 176 ? -7.496 -7.441 11.344 1 98.44 176 ASP A N 1
ATOM 1254 C CA . ASP A 1 176 ? -6.348 -8.242 11.766 1 98.44 176 ASP A CA 1
ATOM 1255 C C . ASP A 1 176 ? -6.645 -9.734 11.648 1 98.44 176 ASP A C 1
ATOM 1257 O O . ASP A 1 176 ? -5.797 -10.508 11.195 1 98.44 176 ASP A O 1
ATOM 1261 N N . ASP A 1 177 ? -7.82 -10.078 12.031 1 98.56 177 ASP A N 1
ATOM 1262 C CA . ASP A 1 177 ? -8.227 -11.477 11.945 1 98.56 177 ASP A CA 1
ATOM 1263 C C . ASP A 1 177 ? -8.266 -11.945 10.484 1 98.56 177 ASP A C 1
ATOM 1265 O O . ASP A 1 177 ? -7.742 -13.008 10.156 1 98.56 177 ASP A O 1
ATOM 1269 N N . ALA A 1 178 ? -8.906 -11.188 9.664 1 98.69 178 ALA A N 1
ATOM 1270 C CA . ALA A 1 178 ? -9.031 -11.539 8.25 1 98.69 178 ALA A CA 1
ATOM 1271 C C . ALA A 1 178 ? -7.66 -11.609 7.582 1 98.69 178 ALA A C 1
ATOM 1273 O O . ALA A 1 178 ? -7.391 -12.523 6.797 1 98.69 178 ALA A O 1
ATOM 1274 N N . ARG A 1 179 ? -6.84 -10.609 7.852 1 98.5 179 ARG A N 1
ATOM 1275 C CA . ARG A 1 179 ? -5.488 -10.594 7.309 1 98.5 179 ARG A CA 1
ATOM 1276 C C . ARG A 1 179 ? -4.723 -11.852 7.715 1 98.5 179 ARG A C 1
ATOM 1278 O O . ARG A 1 179 ? -4.098 -12.5 6.871 1 98.5 179 ARG A O 1
ATOM 1285 N N . ASP A 1 180 ? -4.773 -12.219 8.977 1 98.25 180 ASP A N 1
ATOM 1286 C CA . ASP A 1 180 ? -4.055 -13.391 9.477 1 98.25 180 ASP A CA 1
ATOM 1287 C C . ASP A 1 180 ? -4.562 -14.672 8.82 1 98.25 180 ASP A C 1
ATOM 1289 O O . ASP A 1 180 ? -3.775 -15.547 8.469 1 98.25 180 ASP A O 1
ATOM 1293 N N . ARG A 1 181 ? -5.844 -14.797 8.672 1 98.12 181 ARG A N 1
ATOM 1294 C CA . ARG A 1 181 ? -6.422 -15.969 8.023 1 98.12 181 ARG A CA 1
ATOM 1295 C C . ARG A 1 181 ? -6 -16.047 6.559 1 98.12 181 ARG A C 1
ATOM 1297 O O . ARG A 1 181 ? -5.602 -17.109 6.078 1 98.12 181 ARG A O 1
ATOM 1304 N N . ALA A 1 182 ? -6.086 -14.945 5.871 1 97.94 182 ALA A N 1
ATOM 1305 C CA . ALA A 1 182 ? -5.707 -14.922 4.461 1 97.94 182 ALA A CA 1
ATOM 1306 C C . ALA A 1 182 ? -4.238 -15.289 4.277 1 97.94 182 ALA A C 1
ATOM 1308 O O . ALA A 1 182 ? -3.893 -16.094 3.404 1 97.94 182 ALA A O 1
ATOM 1309 N N . MET A 1 183 ? -3.412 -14.703 5.113 1 96.88 183 MET A N 1
ATOM 1310 C CA . MET A 1 183 ? -1.979 -14.969 5.047 1 96.88 183 MET A CA 1
ATOM 1311 C C . MET A 1 183 ? -1.683 -16.422 5.398 1 96.88 183 MET A C 1
ATOM 1313 O O . MET A 1 183 ? -0.821 -17.047 4.781 1 96.88 183 MET A O 1
ATOM 1317 N N . GLY A 1 184 ? -2.32 -16.922 6.43 1 95.94 184 GLY A N 1
ATOM 1318 C CA . GLY A 1 184 ? -2.154 -18.312 6.816 1 95.94 184 GLY A CA 1
ATOM 1319 C C . GLY A 1 184 ? -2.508 -19.281 5.711 1 95.94 184 GLY A C 1
ATOM 1320 O O . GLY A 1 184 ? -1.804 -20.281 5.496 1 95.94 184 GLY A O 1
ATOM 1321 N N . ASN A 1 185 ? -3.588 -19.031 4.98 1 94.56 185 ASN A N 1
ATOM 1322 C CA . ASN A 1 185 ? -3.996 -19.859 3.852 1 94.56 185 ASN A CA 1
ATOM 1323 C C . ASN A 1 185 ? -2.912 -19.922 2.779 1 94.56 185 ASN A C 1
ATOM 1325 O O . ASN A 1 185 ? -2.654 -20.984 2.209 1 94.56 185 ASN A O 1
ATOM 1329 N N . ALA A 1 186 ? -2.338 -18.766 2.475 1 91.75 186 ALA A N 1
ATOM 1330 C CA . ALA A 1 186 ? -1.334 -18.688 1.417 1 91.75 186 ALA A CA 1
ATOM 1331 C C . ALA A 1 186 ? -0.068 -19.438 1.798 1 91.75 186 ALA A C 1
ATOM 1333 O O . ALA A 1 186 ? 0.605 -20.016 0.935 1 91.75 186 ALA A O 1
ATOM 1334 N N . GLU A 1 187 ? 0.351 -19.422 3.055 1 87.56 187 GLU A N 1
ATOM 1335 C CA . GLU A 1 187 ? 1.56 -20.094 3.527 1 87.56 187 GLU A CA 1
ATOM 1336 C C . GLU A 1 187 ? 1.373 -21.609 3.572 1 87.56 187 GLU A C 1
ATOM 1338 O O . GLU A 1 187 ? 2.346 -22.359 3.488 1 87.56 187 GLU A O 1
ATOM 1343 N N . ALA A 1 188 ? 0.209 -22.062 3.709 1 80.5 188 ALA A N 1
ATOM 1344 C CA . ALA A 1 188 ? -0.078 -23.484 3.803 1 80.5 188 ALA A CA 1
ATOM 1345 C C . ALA A 1 188 ? -0.069 -24.141 2.422 1 80.5 188 ALA A C 1
ATOM 1347 O O . ALA A 1 188 ? -0.054 -25.375 2.311 1 80.5 188 ALA A O 1
ATOM 1348 N N . ARG A 1 189 ? 0.139 -23.406 1.431 1 68.94 189 ARG A N 1
ATOM 1349 C CA . ARG A 1 189 ? 0.042 -23.953 0.087 1 68.94 189 ARG A CA 1
ATOM 1350 C C . ARG A 1 189 ? 1.423 -24.125 -0.541 1 68.94 189 ARG A C 1
ATOM 1352 O O . ARG A 1 189 ? 2.355 -23.391 -0.197 1 68.94 189 ARG A O 1
ATOM 1359 N N . MET B 1 1 ? -8.75 20.25 -9.445 1 34.81 1 MET B N 1
ATOM 1360 C CA . MET B 1 1 ? -8.328 19.344 -10.516 1 34.81 1 MET B CA 1
ATOM 1361 C C . MET B 1 1 ? -8.742 17.922 -10.195 1 34.81 1 MET B C 1
ATOM 1363 O O . MET B 1 1 ? -8.508 17.422 -9.086 1 34.81 1 MET B O 1
ATOM 1367 N N . THR B 1 2 ? -9.758 17.359 -10.953 1 48.06 2 THR B N 1
ATOM 1368 C CA . THR B 1 2 ? -10.367 16.047 -10.828 1 48.06 2 THR B CA 1
ATOM 1369 C C . THR B 1 2 ? -9.328 14.945 -11.016 1 48.06 2 THR B C 1
ATOM 1371 O O . THR B 1 2 ? -8.5 15.008 -11.922 1 48.06 2 THR B O 1
ATOM 1374 N N . LEU B 1 3 ? -8.781 14.477 -9.922 1 57.91 3 LEU B N 1
ATOM 1375 C CA . LEU B 1 3 ? -7.914 13.312 -10.07 1 57.91 3 LEU B CA 1
ATOM 1376 C C . LEU B 1 3 ? -8.328 12.469 -11.273 1 57.91 3 LEU B C 1
ATOM 1378 O O . LEU B 1 3 ? -9.477 12.039 -11.367 1 57.91 3 LEU B O 1
ATOM 1382 N N . ASP B 1 4 ? -7.676 12.734 -12.492 1 61.75 4 ASP B N 1
ATOM 1383 C CA . ASP B 1 4 ? -7.91 11.844 -13.617 1 61.75 4 ASP B CA 1
ATOM 1384 C C . ASP B 1 4 ? -7.68 10.391 -13.227 1 61.75 4 ASP B C 1
ATOM 1386 O O . ASP B 1 4 ? -6.574 9.867 -13.383 1 61.75 4 ASP B O 1
ATOM 1390 N N . THR B 1 5 ? -8.688 9.906 -12.57 1 68.56 5 THR B N 1
ATOM 1391 C CA . THR B 1 5 ? -8.586 8.547 -12.062 1 68.56 5 THR B CA 1
ATOM 1392 C C . THR B 1 5 ? -8.68 7.535 -13.211 1 68.56 5 THR B C 1
ATOM 1394 O O . THR B 1 5 ? -8.523 6.332 -13 1 68.56 5 THR B O 1
ATOM 1397 N N . ARG B 1 6 ? -8.82 8.164 -14.445 1 73.69 6 ARG B N 1
ATOM 1398 C CA . ARG B 1 6 ? -9.039 7.238 -15.555 1 73.69 6 ARG B CA 1
ATOM 1399 C C . ARG B 1 6 ? -7.805 6.391 -15.82 1 73.69 6 ARG B C 1
ATOM 1401 O O . ARG B 1 6 ? -7.91 5.18 -16.031 1 73.69 6 ARG B O 1
ATOM 1408 N N . ALA B 1 7 ? -6.742 7.059 -15.812 1 75.94 7 ALA B N 1
ATOM 1409 C CA . ALA B 1 7 ? -5.52 6.301 -16.078 1 75.94 7 ALA B CA 1
ATOM 1410 C C . ALA B 1 7 ? -5.246 5.297 -14.953 1 75.94 7 ALA B C 1
ATOM 1412 O O . ALA B 1 7 ? -4.82 4.172 -15.211 1 75.94 7 ALA B O 1
ATOM 1413 N N . LEU B 1 8 ? -5.504 5.719 -13.75 1 84.44 8 LEU B N 1
ATOM 1414 C CA . LEU B 1 8 ? -5.348 4.809 -12.617 1 84.44 8 LEU B CA 1
ATOM 1415 C C . LEU B 1 8 ? -6.309 3.633 -12.727 1 84.44 8 LEU B C 1
ATOM 1417 O O . LEU B 1 8 ? -5.926 2.486 -12.484 1 84.44 8 LEU B O 1
ATOM 1421 N N . ASP B 1 9 ? -7.496 3.953 -13.172 1 89.31 9 ASP B N 1
ATOM 1422 C CA . ASP B 1 9 ? -8.508 2.91 -13.328 1 89.31 9 ASP B CA 1
ATOM 1423 C C . ASP B 1 9 ? -8.102 1.914 -14.414 1 89.31 9 ASP B C 1
ATOM 1425 O O . ASP B 1 9 ? -8.328 0.71 -14.273 1 89.31 9 ASP B O 1
ATOM 1429 N N . ARG B 1 10 ? -7.602 2.396 -15.461 1 88.56 10 ARG B N 1
ATOM 1430 C CA . ARG B 1 10 ? -7.137 1.518 -16.531 1 88.56 10 ARG B CA 1
ATOM 1431 C C . ARG B 1 10 ? -6.016 0.607 -16.047 1 88.56 10 ARG B C 1
ATOM 1433 O O . ARG B 1 10 ? -5.957 -0.569 -16.406 1 88.56 10 ARG B O 1
ATOM 1440 N N . PHE B 1 11 ? -5.145 1.192 -15.281 1 90.06 11 PHE B N 1
ATOM 1441 C CA . PHE B 1 11 ? -4.07 0.393 -14.695 1 90.06 11 PHE B CA 1
ATOM 1442 C C . PHE B 1 11 ? -4.641 -0.697 -13.797 1 90.06 11 PHE B C 1
ATOM 1444 O O . PHE B 1 11 ? -4.227 -1.856 -13.883 1 90.06 11 PHE B O 1
ATOM 1451 N N . LEU B 1 12 ? -5.582 -0.335 -12.992 1 94.19 12 LEU B N 1
ATOM 1452 C CA . LEU B 1 12 ? -6.203 -1.307 -12.102 1 94.19 12 LEU B CA 1
ATOM 1453 C C . LEU B 1 12 ? -6.926 -2.389 -12.891 1 94.19 12 LEU B C 1
ATOM 1455 O O . LEU B 1 12 ? -6.895 -3.564 -12.523 1 94.19 12 LEU B O 1
ATOM 1459 N N . ASP B 1 13 ? -7.555 -1.995 -13.977 1 93.31 13 ASP B N 1
ATOM 1460 C CA . ASP B 1 13 ?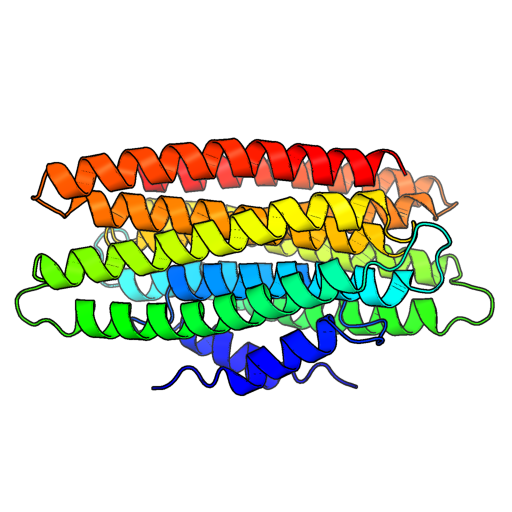 -8.211 -2.955 -14.859 1 93.31 13 ASP B CA 1
ATOM 1461 C C . ASP B 1 13 ? -7.195 -3.928 -15.461 1 93.31 13 ASP B C 1
ATOM 1463 O O . ASP B 1 13 ? -7.48 -5.117 -15.602 1 93.31 13 ASP B O 1
ATOM 1467 N N . ASP B 1 14 ? -6.09 -3.373 -15.844 1 92.12 14 ASP B N 1
ATOM 1468 C CA . ASP B 1 14 ? -5.039 -4.215 -16.406 1 92.12 14 ASP B CA 1
ATOM 1469 C C . ASP B 1 14 ? -4.547 -5.234 -15.383 1 92.12 14 ASP B C 1
ATOM 1471 O O . ASP B 1 14 ? -4.281 -6.391 -15.727 1 92.12 14 ASP B O 1
ATOM 1475 N N . VAL B 1 15 ? -4.398 -4.82 -14.148 1 93.25 15 VAL B N 1
ATOM 1476 C CA . VAL B 1 15 ? -3.967 -5.723 -13.086 1 93.25 15 VAL B CA 1
ATOM 1477 C C . VAL B 1 15 ? -5.008 -6.82 -12.883 1 93.25 15 VAL B C 1
ATOM 1479 O O . VAL B 1 15 ? -4.664 -8 -12.781 1 93.25 15 VAL B O 1
ATOM 1482 N N . ALA B 1 16 ? -6.238 -6.473 -12.867 1 93.56 16 ALA B N 1
ATOM 1483 C CA . ALA B 1 16 ? -7.324 -7.402 -12.57 1 93.56 16 ALA B CA 1
ATOM 1484 C C . ALA B 1 16 ? -7.723 -8.203 -13.805 1 93.56 16 ALA B C 1
ATOM 1486 O O . ALA B 1 16 ? -8.758 -8.867 -13.82 1 93.56 16 ALA B O 1
ATOM 1487 N N . SER B 1 17 ? -6.969 -8.219 -14.82 1 90.88 17 SER B N 1
ATOM 1488 C CA . SER B 1 17 ? -7.305 -8.852 -16.094 1 90.88 17 SER B CA 1
ATOM 1489 C C . SER B 1 17 ? -6.707 -10.25 -16.188 1 90.88 17 SER B C 1
ATOM 1491 O O . SER B 1 17 ? -6.125 -10.75 -15.227 1 90.88 17 SER B O 1
ATOM 1493 N N . ALA B 1 18 ? -6.914 -10.93 -17.344 1 90.69 18 ALA B N 1
ATOM 1494 C CA . ALA B 1 18 ? -6.391 -12.273 -17.594 1 90.69 18 ALA B CA 1
ATOM 1495 C C . ALA B 1 18 ? -4.922 -12.219 -18 1 90.69 18 ALA B C 1
ATOM 1497 O O . ALA B 1 18 ? -4.27 -13.258 -18.141 1 90.69 18 ALA B O 1
ATOM 1498 N N . ARG B 1 19 ? -4.473 -10.984 -18.109 1 89.69 19 ARG B N 1
ATOM 1499 C CA . ARG B 1 19 ? -3.051 -10.859 -18.406 1 89.69 19 ARG B CA 1
ATOM 1500 C C . ARG B 1 19 ? -2.201 -11.297 -17.219 1 89.69 19 ARG B C 1
ATOM 1502 O O . ARG B 1 19 ? -2.621 -11.172 -16.062 1 89.69 19 ARG B O 1
ATOM 1509 N N . VAL B 1 20 ? -1.007 -11.805 -17.578 1 89.62 20 VAL B N 1
ATOM 1510 C CA . VAL B 1 20 ? -0.151 -12.281 -16.5 1 89.62 20 VAL B CA 1
ATOM 1511 C C . VAL B 1 20 ? 0.536 -11.102 -15.812 1 89.62 20 VAL B C 1
ATOM 1513 O O . VAL B 1 20 ? 0.826 -11.148 -14.617 1 89.62 20 VAL B O 1
ATOM 1516 N N . ALA B 1 21 ? 0.911 -10.016 -16.562 1 91.12 21 ALA B N 1
ATOM 1517 C CA . ALA B 1 21 ? 1.452 -8.766 -16.031 1 91.12 21 ALA B CA 1
ATOM 1518 C C . ALA B 1 21 ? 0.535 -7.59 -16.359 1 91.12 21 ALA B C 1
ATOM 1520 O O . ALA B 1 21 ? -0.105 -7.566 -17.406 1 91.12 21 ALA B O 1
ATOM 1521 N N . PRO B 1 22 ? 0.492 -6.559 -15.531 1 94.19 22 PRO B N 1
ATOM 1522 C CA . PRO B 1 22 ? 1.212 -6.379 -14.266 1 94.19 22 PRO B CA 1
ATOM 1523 C C . PRO B 1 22 ? 0.732 -7.328 -13.172 1 94.19 22 PRO B C 1
ATOM 1525 O O . PRO B 1 22 ? -0.442 -7.707 -13.148 1 94.19 22 PRO B O 1
ATOM 1528 N N . ALA B 1 23 ? 1.648 -7.715 -12.305 1 93.94 23 ALA B N 1
ATOM 1529 C CA . ALA B 1 23 ? 1.365 -8.656 -11.227 1 93.94 23 ALA B CA 1
ATOM 1530 C C . ALA B 1 23 ? 1.742 -8.062 -9.875 1 93.94 23 ALA B C 1
ATOM 1532 O O . ALA B 1 23 ? 1.731 -6.844 -9.695 1 93.94 23 ALA B O 1
ATOM 1533 N N . GLY B 1 24 ? 1.878 -8.914 -8.898 1 95.81 24 GLY B N 1
ATOM 1534 C CA . GLY B 1 24 ? 2.127 -8.484 -7.531 1 95.81 24 GLY B CA 1
ATOM 1535 C C . GLY B 1 24 ? 3.359 -7.609 -7.398 1 95.81 24 GLY B C 1
ATOM 1536 O O . GLY B 1 24 ? 3.344 -6.613 -6.668 1 95.81 24 GLY B O 1
ATOM 1537 N N . GLY B 1 25 ? 4.418 -8.008 -8.039 1 97.06 25 GLY B N 1
ATOM 1538 C CA . GLY B 1 25 ? 5.629 -7.211 -7.98 1 97.06 25 GLY B CA 1
ATOM 1539 C C . GLY B 1 25 ? 5.438 -5.793 -8.492 1 97.06 25 GLY B C 1
ATOM 1540 O O . GLY B 1 25 ? 5.965 -4.844 -7.922 1 97.06 25 GLY B O 1
ATOM 1541 N N . THR B 1 26 ? 4.746 -5.738 -9.641 1 96.56 26 THR B N 1
ATOM 1542 C CA . THR B 1 26 ? 4.41 -4.418 -10.164 1 96.56 26 THR B CA 1
ATOM 1543 C C . THR B 1 26 ? 3.6 -3.621 -9.148 1 96.56 26 THR B C 1
ATOM 1545 O O . THR B 1 26 ? 3.881 -2.443 -8.906 1 96.56 26 THR B O 1
ATOM 1548 N N . GLY B 1 27 ? 2.604 -4.266 -8.562 1 96.75 27 GLY B N 1
ATOM 1549 C CA . GLY B 1 27 ? 1.778 -3.615 -7.559 1 96.75 27 GLY B CA 1
ATOM 1550 C C . GLY B 1 27 ? 2.572 -3.121 -6.363 1 96.75 27 GLY B C 1
ATOM 1551 O O . GLY B 1 27 ? 2.365 -2 -5.895 1 96.75 27 GLY B O 1
ATOM 1552 N N . ALA B 1 28 ? 3.473 -3.928 -5.879 1 98.44 28 ALA B N 1
ATOM 1553 C CA . ALA B 1 28 ? 4.309 -3.547 -4.742 1 98.44 28 ALA B CA 1
ATOM 1554 C C . ALA B 1 28 ? 5.156 -2.32 -5.07 1 98.44 28 ALA B C 1
ATOM 1556 O O . ALA B 1 28 ? 5.242 -1.387 -4.27 1 98.44 28 ALA B O 1
ATOM 1557 N N . ALA B 1 29 ? 5.758 -2.32 -6.25 1 98.31 29 ALA B N 1
ATOM 1558 C CA . ALA B 1 29 ? 6.598 -1.198 -6.656 1 98.31 29 ALA B CA 1
ATOM 1559 C C . ALA B 1 29 ? 5.781 0.087 -6.766 1 98.31 29 ALA B C 1
ATOM 1561 O O . ALA B 1 29 ? 6.227 1.151 -6.336 1 98.31 29 ALA B O 1
ATOM 1562 N N . VAL B 1 30 ? 4.609 -0.021 -7.305 1 97.12 30 VAL B N 1
ATOM 1563 C CA . VAL B 1 30 ? 3.734 1.135 -7.469 1 97.12 30 VAL B CA 1
ATOM 1564 C C . VAL B 1 30 ? 3.297 1.65 -6.102 1 97.12 30 VAL B C 1
ATOM 1566 O O . VAL B 1 30 ? 3.297 2.859 -5.855 1 97.12 30 VAL B O 1
ATOM 1569 N N . ALA B 1 31 ? 2.883 0.764 -5.219 1 98.25 31 ALA B N 1
ATOM 1570 C CA . ALA B 1 31 ? 2.508 1.167 -3.867 1 98.25 31 ALA B CA 1
ATOM 1571 C C . ALA B 1 31 ? 3.68 1.826 -3.145 1 98.25 31 ALA B C 1
ATOM 1573 O O . ALA B 1 31 ? 3.5 2.812 -2.428 1 98.25 31 ALA B O 1
ATOM 1574 N N . GLY B 1 32 ? 4.883 1.213 -3.322 1 98.75 32 GLY B N 1
ATOM 1575 C CA . GLY B 1 32 ? 6.074 1.836 -2.77 1 98.75 32 GLY B CA 1
ATOM 1576 C C . GLY B 1 32 ? 6.305 3.244 -3.283 1 98.75 32 GLY B C 1
ATOM 1577 O O . GLY B 1 32 ? 6.621 4.148 -2.508 1 98.75 32 GLY B O 1
ATOM 1578 N N . ALA B 1 33 ? 6.16 3.408 -4.578 1 98.38 33 ALA B N 1
ATOM 1579 C CA . ALA B 1 33 ? 6.32 4.727 -5.184 1 98.38 33 ALA B CA 1
ATOM 1580 C C . ALA B 1 33 ? 5.293 5.711 -4.641 1 98.38 33 ALA B C 1
ATOM 1582 O O . ALA B 1 33 ? 5.613 6.879 -4.391 1 98.38 33 ALA B O 1
ATOM 1583 N N . LEU B 1 34 ? 4.109 5.266 -4.48 1 97.5 34 LEU B N 1
ATOM 1584 C CA . LEU B 1 34 ? 3.037 6.098 -3.941 1 97.5 34 LEU B CA 1
ATOM 1585 C C . LEU B 1 34 ? 3.357 6.543 -2.518 1 97.5 34 LEU B C 1
ATOM 1587 O O . LEU B 1 34 ? 3.219 7.723 -2.188 1 97.5 34 LEU B O 1
ATOM 1591 N N . GLY B 1 35 ? 3.76 5.57 -1.668 1 98.62 35 GLY B N 1
ATOM 1592 C CA . GLY B 1 35 ? 4.184 5.938 -0.325 1 98.62 35 GLY B CA 1
ATOM 1593 C C . GLY B 1 35 ? 5.344 6.914 -0.31 1 98.62 35 GLY B C 1
ATOM 1594 O O . GLY B 1 35 ? 5.379 7.828 0.518 1 98.62 35 GLY B O 1
ATOM 1595 N N . THR B 1 36 ? 6.258 6.734 -1.214 1 98.75 36 THR B N 1
ATOM 1596 C CA . THR B 1 36 ? 7.402 7.629 -1.344 1 98.75 36 THR B CA 1
ATOM 1597 C C . THR B 1 36 ? 6.953 9.039 -1.714 1 98.75 36 THR B C 1
ATOM 1599 O O . THR B 1 36 ? 7.457 10.023 -1.166 1 98.75 36 THR B O 1
ATOM 1602 N N . ALA B 1 37 ? 6.035 9.133 -2.631 1 97.88 37 ALA B N 1
ATOM 1603 C CA . ALA B 1 37 ? 5.496 10.422 -3.053 1 97.88 37 ALA B CA 1
ATOM 1604 C C . ALA B 1 37 ? 4.859 11.164 -1.879 1 97.88 37 ALA B C 1
ATOM 1606 O O . ALA B 1 37 ? 4.973 12.383 -1.771 1 97.88 37 ALA B O 1
ATOM 1607 N N . LEU B 1 38 ? 4.191 10.492 -1.017 1 97.62 38 LEU B N 1
ATOM 1608 C CA . LEU B 1 38 ? 3.582 11.102 0.161 1 97.62 38 LEU B CA 1
ATOM 1609 C C . LEU B 1 38 ? 4.645 11.68 1.085 1 97.62 38 LEU B C 1
ATOM 1611 O O . LEU B 1 38 ? 4.465 12.766 1.64 1 97.62 38 LEU B O 1
ATOM 1615 N N . CYS B 1 39 ? 5.719 10.914 1.245 1 97.69 39 CYS B N 1
ATOM 1616 C CA . CYS B 1 39 ? 6.82 11.43 2.047 1 97.69 39 CYS B CA 1
ATOM 1617 C C . CYS B 1 39 ? 7.414 12.688 1.414 1 97.69 39 CYS B C 1
ATOM 1619 O O . CYS B 1 39 ? 7.75 13.641 2.115 1 97.69 39 CYS B O 1
ATOM 1621 N N . GLU B 1 40 ? 7.566 12.648 0.115 1 96.62 40 GLU B N 1
ATOM 1622 C CA . GLU B 1 40 ? 8.039 13.82 -0.612 1 96.62 40 GLU B CA 1
ATOM 1623 C C . GLU B 1 40 ? 7.121 15.016 -0.388 1 96.62 40 GLU B C 1
ATOM 1625 O O . GLU B 1 40 ? 7.59 16.141 -0.209 1 96.62 40 GLU B O 1
ATOM 1630 N N . MET B 1 41 ? 5.867 14.789 -0.487 1 95.31 41 MET B N 1
ATOM 1631 C CA . MET B 1 41 ? 4.879 15.844 -0.27 1 95.31 41 MET B CA 1
ATOM 1632 C C . MET B 1 41 ? 5.086 16.516 1.082 1 95.31 41 MET B C 1
ATOM 1634 O O . MET B 1 41 ? 4.98 17.734 1.193 1 95.31 41 MET B O 1
ATOM 1638 N N . VAL B 1 42 ? 5.348 15.742 2.098 1 94.62 42 VAL B N 1
ATOM 1639 C CA . VAL B 1 42 ? 5.566 16.281 3.436 1 94.62 42 VAL B CA 1
ATOM 1640 C C . VAL B 1 42 ? 6.797 17.188 3.434 1 94.62 42 VAL B C 1
ATOM 1642 O O . VAL B 1 42 ? 6.812 18.234 4.09 1 94.62 42 VAL B O 1
ATOM 1645 N N . CYS B 1 43 ? 7.816 16.766 2.684 1 94.5 43 CYS B N 1
ATOM 1646 C CA . CYS B 1 43 ? 9 17.609 2.568 1 94.5 43 CYS B CA 1
ATOM 1647 C C . CYS B 1 43 ? 8.648 18.953 1.95 1 94.5 43 CYS B C 1
ATOM 1649 O O . CYS B 1 43 ? 9.133 20 2.4 1 94.5 43 CYS B O 1
ATOM 1651 N N . VAL B 1 44 ? 7.832 18.969 0.978 1 91.5 44 VAL B N 1
ATOM 1652 C CA . VAL B 1 44 ? 7.438 20.172 0.265 1 91.5 44 VAL B CA 1
ATOM 1653 C C . VAL B 1 44 ? 6.652 21.094 1.199 1 91.5 44 VAL B C 1
ATOM 1655 O O . VAL B 1 44 ? 6.887 22.297 1.231 1 91.5 44 VAL B O 1
ATOM 1658 N N . HIS B 1 45 ? 5.852 20.547 2.02 1 89.81 45 HIS B N 1
ATOM 1659 C CA . HIS B 1 45 ? 4.965 21.328 2.877 1 89.81 45 HIS B CA 1
ATOM 1660 C C . HIS B 1 45 ? 5.617 21.625 4.223 1 89.81 45 HIS B C 1
ATOM 1662 O O . HIS B 1 45 ? 4.949 22.094 5.152 1 89.81 45 HIS B O 1
ATOM 1668 N N . SER B 1 46 ? 6.809 21.266 4.379 1 86.12 46 SER B N 1
ATOM 1669 C CA . SER B 1 46 ? 7.543 21.547 5.605 1 86.12 46 SER B CA 1
ATOM 1670 C C . SER B 1 46 ? 8.656 22.562 5.367 1 86.12 46 SER B C 1
ATOM 1672 O O . SER B 1 46 ? 9.461 22.828 6.262 1 86.12 46 SER B O 1
ATOM 1674 N N . ALA B 1 47 ? 8.898 23.047 4.242 1 72.56 47 ALA B N 1
ATOM 1675 C CA . ALA B 1 47 ? 10.008 23.906 3.859 1 72.56 47 ALA B CA 1
ATOM 1676 C C . ALA B 1 47 ? 10.07 25.156 4.746 1 72.56 47 ALA B C 1
ATOM 1678 O O . ALA B 1 47 ? 11.148 25.688 5.016 1 72.56 47 ALA B O 1
ATOM 1679 N N . ASP B 1 48 ? 9.039 25.625 5.125 1 64 48 ASP B N 1
ATOM 1680 C CA . ASP B 1 48 ? 9.109 26.859 5.91 1 64 48 ASP B CA 1
ATOM 1681 C C . ASP B 1 48 ? 9.383 26.562 7.379 1 64 48 ASP B C 1
ATOM 1683 O O . ASP B 1 48 ? 9.469 27.469 8.203 1 64 48 ASP B O 1
ATOM 1687 N N . THR B 1 49 ? 9.43 25.281 7.637 1 56.94 49 THR B N 1
ATOM 1688 C CA . THR B 1 49 ? 9.578 25 9.062 1 56.94 49 THR B CA 1
ATOM 1689 C C . THR B 1 49 ? 11.031 25.125 9.492 1 56.94 49 THR B C 1
ATOM 1691 O O . THR B 1 49 ? 11.938 25.078 8.656 1 56.94 49 THR B O 1
ATOM 1694 N N . THR B 1 50 ? 11.328 25.609 10.758 1 50.53 50 THR B N 1
ATOM 1695 C CA . THR B 1 50 ? 12.586 25.969 11.414 1 50.53 50 THR B CA 1
ATOM 1696 C C . THR B 1 50 ? 13.594 24.828 11.297 1 50.53 50 THR B C 1
ATOM 1698 O O . THR B 1 50 ? 14.781 25.016 11.555 1 50.53 50 THR B O 1
ATOM 1701 N N . GLY B 1 51 ? 13.258 23.625 11.242 1 51.44 51 GLY B N 1
ATOM 1702 C CA . GLY B 1 51 ? 14.109 22.484 11.562 1 51.44 51 GLY B CA 1
ATOM 1703 C C . GLY B 1 51 ? 15 22.062 10.414 1 51.44 51 GLY B C 1
ATOM 1704 O O . GLY B 1 51 ? 15.539 20.953 10.414 1 51.44 51 GLY B O 1
ATOM 1705 N N . GLY B 1 52 ? 15.391 23.094 9.586 1 55.75 52 GLY B N 1
ATOM 1706 C CA . GLY B 1 52 ? 16.297 22.844 8.477 1 55.75 52 GLY B CA 1
ATOM 1707 C C . GLY B 1 52 ? 15.617 22.203 7.281 1 55.75 52 GLY B C 1
ATOM 1708 O O . GLY B 1 52 ? 14.477 21.734 7.379 1 55.75 52 GLY B O 1
ATOM 1709 N N . THR B 1 53 ? 16.203 22.344 5.941 1 67.19 53 THR B N 1
ATOM 1710 C CA . THR B 1 53 ? 15.555 22.062 4.668 1 67.19 53 THR B CA 1
ATOM 1711 C C . THR B 1 53 ? 15.5 20.562 4.406 1 67.19 53 THR B C 1
ATOM 1713 O O . THR B 1 53 ? 16.391 19.812 4.824 1 67.19 53 THR B O 1
ATOM 1716 N N . LEU B 1 54 ? 14.344 19.906 4.406 1 88.38 54 LEU B N 1
ATOM 1717 C CA . LEU B 1 54 ? 14.156 18.531 3.945 1 88.38 54 LEU B CA 1
ATOM 1718 C C . LEU B 1 54 ? 14.398 18.422 2.441 1 88.38 54 LEU B C 1
ATOM 1720 O O . LEU B 1 54 ? 13.914 17.5 1.797 1 88.38 54 LEU B O 1
ATOM 1724 N N . ALA B 1 55 ? 15.195 19.469 2.033 1 86.88 55 ALA B N 1
ATOM 1725 C CA . ALA B 1 55 ? 15.406 19.516 0.587 1 86.88 55 ALA B CA 1
ATOM 1726 C C . ALA B 1 55 ? 16.234 18.344 0.116 1 86.88 55 ALA B C 1
ATOM 1728 O O . ALA B 1 55 ? 15.945 17.734 -0.92 1 86.88 55 ALA B O 1
ATOM 1729 N N . ASP B 1 56 ? 17.297 18.047 0.813 1 89.81 56 ASP B N 1
ATOM 1730 C CA . ASP B 1 56 ? 18.141 16.906 0.443 1 89.81 56 ASP B CA 1
ATOM 1731 C C . ASP B 1 56 ? 17.359 15.602 0.549 1 89.81 56 ASP B C 1
ATOM 1733 O O . ASP B 1 56 ? 17.5 14.727 -0.31 1 89.81 56 ASP B O 1
ATOM 1737 N N . VAL B 1 57 ? 16.594 15.477 1.608 1 95.5 57 VAL B N 1
ATOM 1738 C CA . VAL B 1 57 ? 15.773 14.289 1.797 1 95.5 57 VAL B CA 1
ATOM 1739 C C . VAL B 1 57 ? 14.773 14.164 0.651 1 95.5 57 VAL B C 1
ATOM 1741 O O . VAL B 1 57 ? 14.555 13.07 0.12 1 95.5 57 VAL B O 1
ATOM 1744 N N . ARG B 1 58 ? 14.258 15.289 0.267 1 95.25 58 ARG B N 1
ATOM 1745 C CA . ARG B 1 58 ? 13.281 15.312 -0.817 1 95.25 58 ARG B CA 1
ATOM 1746 C C . ARG B 1 58 ? 13.898 14.812 -2.119 1 95.25 58 ARG B C 1
ATOM 1748 O O . ARG B 1 58 ? 13.273 14.039 -2.854 1 95.25 58 ARG B O 1
ATOM 1755 N N . ASP B 1 59 ? 15.078 15.25 -2.41 1 95.75 59 ASP B N 1
ATOM 1756 C CA . ASP B 1 59 ? 15.758 14.836 -3.633 1 95.75 59 ASP B CA 1
ATOM 1757 C C . ASP B 1 59 ? 16.016 13.336 -3.635 1 95.75 59 ASP B C 1
ATOM 1759 O O . ASP B 1 59 ? 15.883 12.68 -4.668 1 95.75 59 ASP B O 1
ATOM 1763 N N . ASP B 1 60 ? 16.453 12.867 -2.508 1 97.75 60 ASP B N 1
ATOM 1764 C CA . ASP B 1 60 ? 16.688 11.43 -2.391 1 97.75 60 ASP B CA 1
ATOM 1765 C C . ASP B 1 60 ? 15.391 10.648 -2.557 1 97.75 60 ASP B C 1
ATOM 1767 O O . ASP B 1 60 ? 15.367 9.594 -3.201 1 97.75 60 ASP B O 1
ATOM 1771 N N . LEU B 1 61 ? 14.328 11.148 -1.987 1 98.31 61 LEU B N 1
ATOM 1772 C CA . LEU B 1 61 ? 13.023 10.516 -2.127 1 98.31 61 LEU B CA 1
ATOM 1773 C C . LEU B 1 61 ? 12.57 10.508 -3.584 1 98.31 61 LEU B C 1
ATOM 1775 O O . LEU B 1 61 ? 12.047 9.508 -4.07 1 98.31 61 LEU B O 1
ATOM 1779 N N . ARG B 1 62 ? 12.805 11.594 -4.23 1 97.31 62 ARG B N 1
ATOM 1780 C CA . ARG B 1 62 ? 12.453 11.664 -5.645 1 97.31 62 ARG B CA 1
ATOM 1781 C C . ARG B 1 62 ? 13.211 10.617 -6.453 1 97.31 62 ARG B C 1
ATOM 1783 O O . ARG B 1 62 ? 12.633 9.961 -7.324 1 97.31 62 ARG B O 1
ATOM 1790 N N . THR B 1 63 ? 14.406 10.469 -6.188 1 98.12 63 THR B N 1
ATOM 1791 C CA . THR B 1 63 ? 15.234 9.469 -6.863 1 98.12 63 THR B CA 1
ATOM 1792 C C . THR B 1 63 ? 14.68 8.062 -6.645 1 98.12 63 THR B C 1
ATOM 1794 O O . THR B 1 63 ? 14.578 7.277 -7.586 1 98.12 63 THR B O 1
ATOM 1797 N N . GLU B 1 64 ? 14.312 7.801 -5.414 1 98.62 64 GLU B N 1
ATOM 1798 C CA . GLU B 1 64 ? 13.789 6.473 -5.102 1 98.62 64 GLU B CA 1
ATOM 1799 C C . GLU B 1 64 ? 12.406 6.27 -5.715 1 98.62 64 GLU B C 1
ATOM 1801 O O . GLU B 1 64 ? 12.055 5.16 -6.121 1 98.62 64 GLU B O 1
ATOM 1806 N N . ARG B 1 65 ? 11.578 7.328 -5.727 1 98.06 65 ARG B N 1
ATOM 1807 C CA . ARG B 1 65 ? 10.273 7.227 -6.363 1 98.06 65 ARG B CA 1
ATOM 1808 C C . ARG B 1 65 ? 10.406 6.855 -7.836 1 98.06 65 ARG B C 1
ATOM 1810 O O . ARG B 1 65 ? 9.719 5.961 -8.32 1 98.06 65 ARG B O 1
ATOM 1817 N N . ASP B 1 66 ? 11.32 7.504 -8.531 1 96.88 66 ASP B N 1
ATOM 1818 C CA . ASP B 1 66 ? 11.578 7.203 -9.938 1 96.88 66 ASP B CA 1
ATOM 1819 C C . ASP B 1 66 ? 12.109 5.781 -10.102 1 96.88 66 ASP B C 1
ATOM 1821 O O . ASP B 1 66 ? 11.727 5.07 -11.031 1 96.88 66 ASP B O 1
ATOM 1825 N N . HIS B 1 67 ? 12.977 5.441 -9.25 1 98.25 67 HIS B N 1
ATOM 1826 C CA . HIS B 1 67 ? 13.531 4.094 -9.273 1 98.25 67 HIS B CA 1
ATOM 1827 C C . HIS B 1 67 ? 12.438 3.043 -9.094 1 98.25 67 HIS B C 1
ATOM 1829 O O . HIS B 1 67 ? 12.414 2.043 -9.82 1 98.25 67 HIS B O 1
ATOM 1835 N N . LEU B 1 68 ? 11.562 3.287 -8.148 1 98.19 68 LEU B N 1
ATOM 1836 C CA . LEU B 1 68 ? 10.461 2.359 -7.906 1 98.19 68 LEU B CA 1
ATOM 1837 C C . LEU B 1 68 ? 9.539 2.281 -9.117 1 98.19 68 LEU B C 1
ATOM 1839 O O . LEU B 1 68 ? 9.031 1.206 -9.445 1 98.19 68 LEU B O 1
ATOM 1843 N N . SER B 1 69 ? 9.305 3.383 -9.758 1 96.06 69 SER B N 1
ATOM 1844 C CA . SER B 1 69 ? 8.523 3.379 -10.992 1 96.06 69 SER B CA 1
ATOM 1845 C C . SER B 1 69 ? 9.188 2.531 -12.062 1 96.06 69 SER B C 1
ATOM 1847 O O . SER B 1 69 ? 8.523 1.769 -12.766 1 96.06 69 SER B O 1
ATOM 1849 N N . ASP B 1 70 ? 10.484 2.66 -12.203 1 96.44 70 ASP B N 1
ATOM 1850 C CA . ASP B 1 70 ? 11.242 1.85 -13.148 1 96.44 70 ASP B CA 1
ATOM 1851 C C . ASP B 1 70 ? 11.156 0.367 -12.789 1 96.44 70 ASP B C 1
ATOM 1853 O O . ASP B 1 70 ? 11.094 -0.488 -13.672 1 96.44 70 ASP B O 1
ATOM 1857 N N . LEU B 1 71 ? 11.203 0.11 -11.531 1 97.31 71 LEU B N 1
ATOM 1858 C CA . LEU B 1 71 ? 11.156 -1.273 -11.07 1 97.31 71 LEU B CA 1
ATOM 1859 C C . LEU B 1 71 ? 9.789 -1.889 -11.344 1 97.31 71 LEU B C 1
ATOM 1861 O O . LEU B 1 71 ? 9.68 -3.092 -11.586 1 97.31 71 LEU B O 1
ATOM 1865 N N . ALA B 1 72 ? 8.703 -1.057 -11.273 1 96.5 72 ALA B N 1
ATOM 1866 C CA . ALA B 1 72 ? 7.379 -1.543 -11.648 1 96.5 72 ALA B CA 1
ATOM 1867 C C . ALA B 1 72 ? 7.371 -2.033 -13.094 1 96.5 72 ALA B C 1
ATOM 1869 O O . ALA B 1 72 ? 6.859 -3.117 -13.383 1 96.5 72 ALA B O 1
ATOM 1870 N N . ALA B 1 73 ? 7.965 -1.244 -13.945 1 94.75 73 ALA B N 1
ATOM 1871 C CA . ALA B 1 73 ? 8.062 -1.624 -15.352 1 94.75 73 ALA B CA 1
ATOM 1872 C C . ALA B 1 73 ? 8.938 -2.861 -15.523 1 94.75 73 ALA B C 1
ATOM 1874 O O . ALA B 1 73 ? 8.625 -3.744 -16.328 1 94.75 73 ALA B O 1
ATOM 1875 N N . ALA B 1 74 ? 10.016 -2.902 -14.828 1 95.75 74 ALA B N 1
ATOM 1876 C CA . ALA B 1 74 ? 10.93 -4.043 -14.898 1 95.75 74 ALA B CA 1
ATOM 1877 C C . ALA B 1 74 ? 10.234 -5.328 -14.453 1 95.75 74 ALA B C 1
ATOM 1879 O O . ALA B 1 74 ? 10.453 -6.391 -15.039 1 95.75 74 ALA B O 1
ATOM 1880 N N . ASP B 1 75 ? 9.477 -5.25 -13.398 1 96.56 75 ASP B N 1
ATOM 1881 C CA . ASP B 1 75 ? 8.75 -6.43 -12.938 1 96.56 75 ASP B CA 1
ATOM 1882 C C . ASP B 1 75 ? 7.793 -6.941 -14.008 1 96.56 75 ASP B C 1
ATOM 1884 O O . ASP B 1 75 ? 7.719 -8.148 -14.25 1 96.56 75 ASP B O 1
ATOM 1888 N N . ALA B 1 76 ? 7.023 -6.055 -14.578 1 94.62 76 ALA B N 1
ATOM 1889 C CA . ALA B 1 76 ? 6.078 -6.453 -15.609 1 94.62 76 ALA B CA 1
ATOM 1890 C C . ALA B 1 76 ? 6.789 -7.172 -16.75 1 94.62 76 ALA B C 1
ATOM 1892 O O . ALA B 1 76 ? 6.305 -8.188 -17.266 1 94.62 76 ALA B O 1
ATOM 1893 N N . ALA B 1 77 ? 7.926 -6.668 -17.125 1 94 77 ALA B N 1
ATOM 1894 C CA . ALA B 1 77 ? 8.695 -7.273 -18.203 1 94 77 ALA B CA 1
ATOM 1895 C C . ALA B 1 77 ? 9.18 -8.664 -17.812 1 94 77 ALA B C 1
ATOM 1897 O O . ALA B 1 77 ? 9.133 -9.594 -18.625 1 94 77 ALA B O 1
ATOM 1898 N N . VAL B 1 78 ? 9.648 -8.82 -16.625 1 94.44 78 VAL B N 1
ATOM 1899 C CA . VAL B 1 78 ? 10.18 -10.094 -16.156 1 94.44 78 VAL B CA 1
ATOM 1900 C C . VAL B 1 78 ? 9.055 -11.117 -16.047 1 94.44 78 VAL B C 1
ATOM 1902 O O . VAL B 1 78 ? 9.25 -12.289 -16.391 1 94.44 78 VAL B O 1
ATOM 1905 N N . VAL B 1 79 ? 7.926 -10.727 -15.602 1 93 79 VAL B N 1
ATOM 1906 C CA . VAL B 1 79 ? 6.773 -11.609 -15.492 1 93 79 VAL B CA 1
ATOM 1907 C C . VAL B 1 79 ? 6.336 -12.062 -16.891 1 93 79 VAL B C 1
ATOM 1909 O O . VAL B 1 79 ? 6.078 -13.25 -17.109 1 93 79 VAL B O 1
ATOM 1912 N N . ASP B 1 80 ? 6.281 -11.133 -17.781 1 92.19 80 ASP B N 1
ATOM 1913 C CA . ASP B 1 80 ? 5.953 -11.484 -19.156 1 92.19 80 ASP B CA 1
ATOM 1914 C C . ASP B 1 80 ? 6.922 -12.539 -19.703 1 92.19 80 ASP B C 1
ATOM 1916 O O . ASP B 1 80 ? 6.5 -13.508 -20.344 1 92.19 80 ASP B O 1
ATOM 1920 N N . ASP B 1 81 ? 8.141 -12.375 -19.469 1 91.88 81 ASP B N 1
ATOM 1921 C CA . ASP B 1 81 ? 9.172 -13.305 -19.938 1 91.88 81 ASP B CA 1
ATOM 1922 C C . ASP B 1 81 ? 9.008 -14.672 -19.281 1 91.88 81 ASP B C 1
ATOM 1924 O O . ASP B 1 81 ? 9.172 -15.703 -19.953 1 91.88 81 ASP B O 1
ATOM 1928 N N . LEU B 1 82 ? 8.758 -14.703 -18.016 1 89.62 82 LEU B N 1
ATOM 1929 C CA . LEU B 1 82 ? 8.617 -15.945 -17.266 1 89.62 82 LEU B CA 1
ATOM 1930 C C . LEU B 1 82 ? 7.465 -16.781 -17.812 1 89.62 82 LEU B C 1
ATOM 1932 O O . LEU B 1 82 ? 7.574 -18 -17.906 1 89.62 82 LEU B O 1
ATOM 1936 N N . PHE B 1 83 ? 6.395 -16.188 -18.203 1 87.19 83 PHE B N 1
ATOM 1937 C CA . PHE B 1 83 ? 5.195 -16.906 -18.609 1 87.19 83 PHE B CA 1
ATOM 1938 C C . PHE B 1 83 ? 5.207 -17.172 -20.109 1 87.19 83 PHE B C 1
ATOM 1940 O O . PHE B 1 83 ? 4.41 -17.969 -20.609 1 87.19 83 PHE B O 1
ATOM 1947 N N . ALA B 1 84 ? 6.074 -16.516 -20.766 1 87.56 84 ALA B N 1
ATOM 1948 C CA . ALA B 1 84 ? 6.199 -16.75 -22.188 1 87.56 84 ALA B CA 1
ATOM 1949 C C . ALA B 1 84 ? 7.074 -17.984 -22.469 1 87.56 84 ALA B C 1
ATOM 1951 O O . ALA B 1 84 ? 7.074 -18.5 -23.578 1 87.56 84 ALA B O 1
ATOM 1952 N N . ALA B 1 85 ? 7.742 -18.438 -21.422 1 82.44 85 ALA B N 1
ATOM 1953 C CA . ALA B 1 85 ? 8.641 -19.562 -21.609 1 82.44 85 ALA B CA 1
ATOM 1954 C C . ALA B 1 85 ? 7.859 -20.875 -21.781 1 82.44 85 ALA B C 1
ATOM 1956 O O . ALA B 1 85 ? 7.188 -21.328 -20.859 1 82.44 85 ALA B O 1
ATOM 1957 N N . ALA B 1 86 ? 7.906 -21.453 -22.922 1 79.44 86 ALA B N 1
ATOM 1958 C CA . ALA B 1 86 ? 7.129 -22.625 -23.281 1 79.44 86 ALA B CA 1
ATOM 1959 C C . ALA B 1 86 ? 7.449 -23.797 -22.375 1 79.44 86 ALA B C 1
ATOM 1961 O O . ALA B 1 86 ? 6.547 -24.531 -21.953 1 79.44 86 ALA B O 1
ATOM 1962 N N . ASP B 1 87 ? 8.703 -24 -22.016 1 83.25 87 ASP B N 1
ATOM 1963 C CA . ASP B 1 87 ? 9.141 -25.109 -21.172 1 83.25 87 ASP B CA 1
ATOM 1964 C C . ASP B 1 87 ? 9.289 -24.672 -19.719 1 83.25 87 ASP B C 1
ATOM 1966 O O . ASP B 1 87 ? 9.938 -25.359 -18.922 1 83.25 87 ASP B O 1
ATOM 1970 N N . GLY B 1 88 ? 8.711 -23.531 -19.406 1 83.12 88 GLY B N 1
ATOM 1971 C CA . GLY B 1 88 ? 8.906 -22.969 -18.078 1 83.12 88 GLY B CA 1
ATOM 1972 C C . GLY B 1 88 ? 10.172 -22.156 -17.969 1 83.12 88 GLY B C 1
ATOM 1973 O O . GLY B 1 88 ? 11.039 -22.203 -18.844 1 83.12 88 GLY B O 1
ATOM 1974 N N . PRO B 1 89 ? 10.219 -21.391 -16.953 1 83.56 89 PRO B N 1
ATOM 1975 C CA . PRO B 1 89 ? 11.398 -20.531 -16.812 1 83.56 89 PRO B CA 1
ATOM 1976 C C . PRO B 1 89 ? 12.664 -21.312 -16.484 1 83.56 89 PRO B C 1
ATOM 1978 O O . PRO B 1 89 ? 12.609 -22.297 -15.75 1 83.56 89 PRO B O 1
ATOM 1981 N N . ASP B 1 90 ? 13.828 -20.922 -17.188 1 89 90 ASP B N 1
ATOM 1982 C CA . ASP B 1 90 ? 15.109 -21.5 -16.812 1 89 90 ASP B CA 1
ATOM 1983 C C . ASP B 1 90 ? 15.688 -20.781 -15.586 1 89 90 ASP B C 1
ATOM 1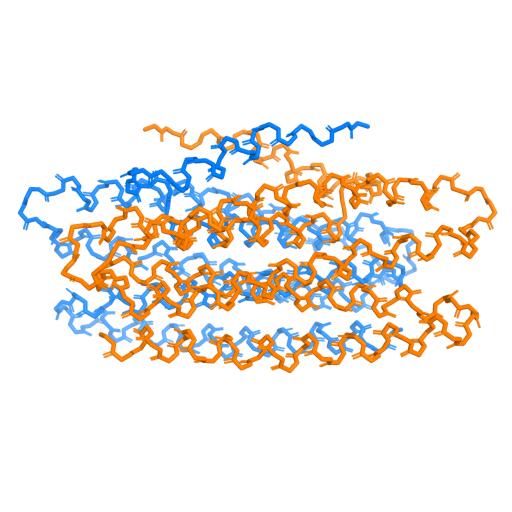985 O O . ASP B 1 90 ? 15.062 -19.891 -15.031 1 89 90 ASP B O 1
ATOM 1989 N N . GLU B 1 91 ? 16.797 -21.297 -15.156 1 91.44 91 GLU B N 1
ATOM 1990 C CA . GLU B 1 91 ? 17.375 -20.781 -13.922 1 91.44 91 GLU B CA 1
ATOM 1991 C C . GLU B 1 91 ? 17.75 -19.312 -14.055 1 91.44 91 GLU B C 1
ATOM 1993 O O . GLU B 1 91 ? 17.609 -18.531 -13.109 1 91.44 91 GLU B O 1
ATOM 1998 N N . ALA B 1 92 ? 18.25 -18.953 -15.203 1 90.56 92 ALA B N 1
ATOM 1999 C CA . ALA B 1 92 ? 18.594 -17.547 -15.453 1 90.56 92 ALA B CA 1
ATOM 2000 C C . ALA B 1 92 ? 17.359 -16.656 -15.352 1 90.56 92 ALA B C 1
ATOM 2002 O O . ALA B 1 92 ? 17.438 -15.555 -14.797 1 90.56 92 ALA B O 1
ATOM 2003 N N . GLY B 1 93 ? 16.281 -17.094 -15.891 1 91.38 93 GLY B N 1
ATOM 2004 C CA . GLY B 1 93 ? 15.023 -16.375 -15.797 1 91.38 93 GLY B CA 1
ATOM 2005 C C . GLY B 1 93 ? 14.523 -16.25 -14.367 1 91.38 93 GLY B C 1
ATOM 2006 O O . GLY B 1 93 ? 14.039 -15.188 -13.969 1 91.38 93 GLY B O 1
ATOM 2007 N N . LEU B 1 94 ? 14.742 -17.281 -13.586 1 93.44 94 LEU B N 1
ATOM 2008 C CA . LEU B 1 94 ? 14.312 -17.281 -12.188 1 93.44 94 LEU B CA 1
ATOM 2009 C C . LEU B 1 94 ? 15.18 -16.344 -11.359 1 93.44 94 LEU B C 1
ATOM 2011 O O . LEU B 1 94 ? 14.672 -15.656 -10.461 1 93.44 94 LEU B O 1
ATOM 2015 N N . LYS B 1 95 ? 16.406 -16.344 -11.703 1 94.75 95 LYS B N 1
ATOM 2016 C CA . LYS B 1 95 ? 17.297 -15.438 -10.992 1 94.75 95 LYS B CA 1
ATOM 2017 C C . LYS B 1 95 ? 16.938 -13.977 -11.266 1 94.75 95 LYS B C 1
ATOM 2019 O O . LYS B 1 95 ? 16.969 -13.141 -10.359 1 94.75 95 LYS B O 1
ATOM 2024 N N . ARG B 1 96 ? 16.609 -13.688 -12.477 1 92.81 96 ARG B N 1
ATOM 2025 C CA . ARG B 1 96 ? 16.172 -12.344 -12.82 1 92.81 96 ARG B CA 1
ATOM 2026 C C . ARG B 1 96 ? 14.859 -12 -12.109 1 92.81 96 ARG B C 1
ATOM 2028 O O . ARG B 1 96 ? 14.703 -10.883 -11.602 1 92.81 96 ARG B O 1
ATOM 2035 N N . ALA B 1 97 ? 13.992 -12.945 -12.078 1 94.25 97 ALA B N 1
ATOM 2036 C CA . ALA B 1 97 ? 12.688 -12.758 -11.445 1 94.25 97 ALA B CA 1
ATOM 2037 C C . ALA B 1 97 ? 12.836 -12.57 -9.938 1 94.25 97 ALA B C 1
ATOM 2039 O O . ALA B 1 97 ? 11.945 -12.016 -9.289 1 94.25 97 ALA B O 1
ATOM 2040 N N . THR B 1 98 ? 13.938 -13.016 -9.414 1 96.5 98 THR B N 1
ATOM 2041 C CA . THR B 1 98 ? 14.211 -12.852 -7.992 1 96.5 98 THR B CA 1
ATOM 2042 C C . THR B 1 98 ? 14.891 -11.508 -7.723 1 96.5 98 THR B C 1
ATOM 2044 O O . THR B 1 98 ? 14.703 -10.914 -6.66 1 96.5 98 THR B O 1
ATOM 2047 N N . GLY B 1 99 ? 15.656 -11.023 -8.633 1 96.69 99 GLY B N 1
ATOM 2048 C CA . GLY B 1 99 ? 16.422 -9.797 -8.477 1 96.69 99 GLY B CA 1
ATOM 2049 C C . GLY B 1 99 ? 15.562 -8.555 -8.406 1 96.69 99 GLY B C 1
ATOM 2050 O O . GLY B 1 99 ? 15.844 -7.637 -7.637 1 96.69 99 GLY B O 1
ATOM 2051 N N . VAL B 1 100 ? 14.508 -8.508 -9.188 1 97.44 100 VAL B N 1
ATOM 2052 C CA . VAL B 1 100 ? 13.68 -7.312 -9.281 1 97.44 100 VAL B CA 1
ATOM 2053 C C . VAL B 1 100 ? 12.992 -7.055 -7.945 1 97.44 100 VAL B C 1
ATOM 2055 O O . VAL B 1 100 ? 13.07 -5.949 -7.402 1 97.44 100 VAL B O 1
ATOM 2058 N N . PRO B 1 101 ? 12.375 -8.062 -7.332 1 98.12 101 PRO B N 1
ATOM 2059 C CA . PRO B 1 101 ? 11.742 -7.805 -6.039 1 98.12 101 PRO B CA 1
ATOM 2060 C C . PRO B 1 101 ? 12.75 -7.469 -4.945 1 98.12 101 PRO B C 1
ATOM 2062 O O . PRO B 1 101 ? 12.453 -6.684 -4.043 1 98.12 101 PRO B O 1
ATOM 2065 N N . ILE B 1 102 ? 13.906 -7.996 -4.992 1 98.38 102 ILE B N 1
ATOM 2066 C CA . ILE B 1 102 ? 14.93 -7.664 -4.004 1 98.38 102 ILE B CA 1
ATOM 2067 C C . ILE B 1 102 ? 15.328 -6.195 -4.145 1 98.38 102 ILE B C 1
ATOM 2069 O O . ILE B 1 102 ? 15.453 -5.48 -3.148 1 98.38 102 ILE B O 1
ATOM 2073 N N . THR B 1 103 ? 15.547 -5.793 -5.332 1 98.56 103 THR B N 1
ATOM 2074 C CA . THR B 1 103 ? 15.898 -4.402 -5.59 1 98.56 103 THR B CA 1
ATOM 2075 C C . THR B 1 103 ? 14.766 -3.473 -5.164 1 98.56 103 THR B C 1
ATOM 2077 O O . THR B 1 103 ? 15.008 -2.385 -4.641 1 98.56 103 THR B O 1
ATOM 2080 N N . THR B 1 104 ? 13.547 -3.881 -5.43 1 98.69 104 THR B N 1
ATOM 2081 C CA . THR B 1 104 ? 12.391 -3.115 -4.98 1 98.69 104 THR B CA 1
ATOM 2082 C C . THR B 1 104 ? 12.383 -2.986 -3.459 1 98.69 104 THR B C 1
ATOM 2084 O O . THR B 1 104 ? 12.164 -1.897 -2.926 1 98.69 104 THR B O 1
ATOM 2087 N N . ALA B 1 105 ? 12.633 -4.094 -2.781 1 98.88 105 ALA B N 1
ATOM 2088 C CA . ALA B 1 105 ? 12.688 -4.066 -1.321 1 98.88 105 ALA B CA 1
ATOM 2089 C C . ALA B 1 105 ? 13.789 -3.129 -0.833 1 98.88 105 ALA B C 1
ATOM 2091 O O . ALA B 1 105 ? 13.594 -2.391 0.137 1 98.88 105 ALA B O 1
ATOM 2092 N N . GLU B 1 106 ? 14.891 -3.129 -1.478 1 98.81 106 GLU B N 1
ATOM 2093 C CA . GLU B 1 106 ? 16 -2.256 -1.106 1 98.81 106 GLU B CA 1
ATOM 2094 C C . GLU B 1 106 ? 15.633 -0.787 -1.291 1 98.81 106 GLU B C 1
ATOM 2096 O O . GLU B 1 106 ? 15.977 0.054 -0.457 1 98.81 106 GLU B O 1
ATOM 2101 N N . ALA B 1 107 ? 15.023 -0.497 -2.391 1 98.81 107 ALA B N 1
ATOM 2102 C CA . ALA B 1 107 ? 14.555 0.869 -2.617 1 98.81 107 ALA B CA 1
ATOM 2103 C C . ALA B 1 107 ? 13.57 1.303 -1.533 1 98.81 107 ALA B C 1
ATOM 2105 O O . ALA B 1 107 ? 13.664 2.42 -1.019 1 98.81 107 ALA B O 1
ATOM 2106 N N . CYS B 1 108 ? 12.656 0.424 -1.199 1 98.94 108 CYS B N 1
ATOM 2107 C CA . CYS B 1 108 ? 11.695 0.712 -0.142 1 98.94 108 CYS B CA 1
ATOM 2108 C C . CYS B 1 108 ? 12.398 0.921 1.193 1 98.94 108 CYS B C 1
ATOM 2110 O O . CYS B 1 108 ? 12 1.782 1.98 1 98.94 108 CYS B O 1
ATOM 2112 N N . LEU B 1 109 ? 13.406 0.105 1.445 1 98.94 109 LEU B N 1
ATOM 2113 C CA . LEU B 1 109 ? 14.18 0.272 2.67 1 98.94 109 LEU B CA 1
ATOM 2114 C C . LEU B 1 109 ? 14.797 1.667 2.738 1 98.94 109 LEU B C 1
ATOM 2116 O O . LEU B 1 109 ? 14.719 2.334 3.773 1 98.94 109 LEU B O 1
ATOM 2120 N N . THR B 1 110 ? 15.383 2.07 1.678 1 98.88 110 THR B N 1
ATOM 2121 C CA . THR B 1 110 ? 15.961 3.408 1.624 1 98.88 110 THR B CA 1
ATOM 2122 C C . THR B 1 110 ? 14.906 4.465 1.927 1 98.88 110 THR B C 1
ATOM 2124 O O . THR B 1 110 ? 15.164 5.414 2.672 1 98.88 110 THR B O 1
ATOM 2127 N N . VAL B 1 111 ? 13.75 4.316 1.385 1 98.88 111 VAL B N 1
ATOM 2128 C CA . VAL B 1 111 ? 12.664 5.266 1.604 1 98.88 111 VAL B CA 1
ATOM 2129 C C . VAL B 1 111 ? 12.273 5.277 3.08 1 98.88 111 VAL B C 1
ATOM 2131 O O . VAL B 1 111 ? 12.047 6.34 3.662 1 98.88 111 VAL B O 1
ATOM 2134 N N . LEU B 1 112 ? 12.133 4.07 3.678 1 98.88 112 LEU B N 1
ATOM 2135 C CA . LEU B 1 112 ? 11.781 4.008 5.094 1 98.88 112 LEU B CA 1
ATOM 2136 C C . LEU B 1 112 ? 12.828 4.727 5.941 1 98.88 112 LEU B C 1
ATOM 2138 O O . LEU B 1 112 ? 12.484 5.414 6.906 1 98.88 112 LEU B O 1
ATOM 2142 N N . GLU B 1 113 ? 14.055 4.551 5.602 1 98.81 113 GLU B N 1
ATOM 2143 C CA . GLU B 1 113 ? 15.125 5.227 6.332 1 98.81 113 GLU B CA 1
ATOM 2144 C C . GLU B 1 113 ? 15.031 6.742 6.168 1 98.81 113 GLU B C 1
ATOM 2146 O O . GLU B 1 113 ? 15.227 7.488 7.129 1 98.81 113 GLU B O 1
ATOM 2151 N N . LEU B 1 114 ? 14.734 7.23 4.988 1 98.5 114 LEU B N 1
ATOM 2152 C CA . LEU B 1 114 ? 14.539 8.656 4.746 1 98.5 114 LEU B CA 1
ATOM 2153 C C . LEU B 1 114 ? 13.305 9.172 5.473 1 98.5 114 LEU B C 1
ATOM 2155 O O . LEU B 1 114 ? 13.266 10.328 5.906 1 98.5 114 LEU B O 1
ATOM 2159 N N . ALA B 1 115 ? 12.312 8.312 5.566 1 98.19 115 ALA B N 1
ATOM 2160 C CA . ALA B 1 115 ? 11.062 8.695 6.219 1 98.19 115 ALA B CA 1
ATOM 2161 C C . ALA B 1 115 ? 11.281 9.008 7.695 1 98.19 115 ALA B C 1
ATOM 2163 O O . ALA B 1 115 ? 10.508 9.75 8.305 1 98.19 115 ALA B O 1
ATOM 2164 N N . VAL B 1 116 ? 12.305 8.438 8.289 1 97.94 116 VAL B N 1
ATOM 2165 C CA . VAL B 1 116 ? 12.648 8.766 9.664 1 97.94 116 VAL B CA 1
ATOM 2166 C C . VAL B 1 116 ? 12.945 10.266 9.781 1 97.94 116 VAL B C 1
ATOM 2168 O O . VAL B 1 116 ? 12.438 10.938 10.68 1 97.94 116 VAL B O 1
ATOM 2171 N N . ASP B 1 117 ? 13.719 10.789 8.852 1 95.62 117 ASP B N 1
ATOM 2172 C CA . ASP B 1 117 ? 14 12.227 8.828 1 95.62 117 ASP B CA 1
ATOM 2173 C C . ASP B 1 117 ? 12.727 13.031 8.562 1 95.62 117 ASP B C 1
ATOM 2175 O O . ASP B 1 117 ? 12.516 14.078 9.18 1 95.62 117 ASP B O 1
ATOM 2179 N N . VAL B 1 118 ? 11.914 12.578 7.645 1 96.12 118 VAL B N 1
ATOM 2180 C CA . VAL B 1 118 ? 10.695 13.281 7.258 1 96.12 118 VAL B CA 1
ATOM 2181 C C . VAL B 1 118 ? 9.773 13.43 8.469 1 96.12 118 VAL B C 1
ATOM 2183 O O . VAL B 1 118 ? 9.234 14.508 8.719 1 96.12 118 VAL B O 1
ATOM 2186 N N . THR B 1 119 ? 9.617 12.383 9.242 1 95.44 119 THR B N 1
ATOM 2187 C CA . THR B 1 119 ? 8.68 12.406 10.367 1 95.44 119 THR B CA 1
ATOM 2188 C C . THR B 1 119 ? 9.281 13.148 11.555 1 95.44 119 THR B C 1
ATOM 2190 O O . THR B 1 119 ? 8.555 13.672 12.398 1 95.44 119 THR B O 1
ATOM 2193 N N . GLU B 1 120 ? 10.586 13.195 11.633 1 93.56 120 GLU B N 1
ATOM 2194 C CA . GLU B 1 120 ? 11.266 13.914 12.711 1 93.56 120 GLU B CA 1
ATOM 2195 C C . GLU B 1 120 ? 11.227 15.422 12.477 1 93.56 120 GLU B C 1
ATOM 2197 O O . GLU B 1 120 ? 11.016 16.188 13.414 1 93.56 120 GLU B O 1
ATOM 2202 N N . ARG B 1 121 ? 11.367 15.828 11.273 1 91.19 121 ARG B N 1
ATOM 2203 C CA . ARG B 1 121 ? 11.602 17.234 10.984 1 91.19 121 ARG B CA 1
ATOM 2204 C C . ARG B 1 121 ? 10.414 17.859 10.258 1 91.19 121 ARG B C 1
ATOM 2206 O O . ARG B 1 121 ? 10.344 19.078 10.102 1 91.19 121 ARG B O 1
ATOM 2213 N N . GLY B 1 122 ? 9.555 17 9.734 1 91.12 122 GLY B N 1
ATOM 2214 C CA . GLY B 1 122 ? 8.422 17.5 8.969 1 91.12 122 GLY B CA 1
ATOM 2215 C C . GLY B 1 122 ? 7.453 18.312 9.805 1 91.12 122 GLY B C 1
ATOM 2216 O O . GLY B 1 122 ? 7.449 18.219 11.031 1 91.12 122 GLY B O 1
ATOM 2217 N N . SER B 1 123 ? 6.648 19.156 9.188 1 88.31 123 SER B N 1
ATOM 2218 C CA . SER B 1 123 ? 5.641 19.938 9.883 1 88.31 123 SER B CA 1
ATOM 2219 C C . SER B 1 123 ? 4.605 19.047 10.562 1 88.31 123 SER B C 1
ATOM 2221 O O . SER B 1 123 ? 4.215 18.016 10.016 1 88.31 123 SER B O 1
ATOM 2223 N N . PRO B 1 124 ? 4.07 19.453 11.695 1 81.31 124 PRO B N 1
ATOM 2224 C CA . PRO B 1 124 ? 3.1 18.656 12.438 1 81.31 124 PRO B CA 1
ATOM 2225 C C . PRO B 1 124 ? 1.834 18.359 11.633 1 81.31 124 PRO B C 1
ATOM 2227 O O . PRO B 1 124 ? 1.247 17.281 11.766 1 81.31 124 PRO B O 1
ATOM 2230 N N . THR B 1 125 ? 1.521 19.25 10.805 1 77.94 125 THR B N 1
ATOM 2231 C CA . THR B 1 125 ? 0.281 19.109 10.055 1 77.94 125 THR B CA 1
ATOM 2232 C C . THR B 1 125 ? 0.456 18.109 8.906 1 77.94 125 THR B C 1
ATOM 2234 O O . THR B 1 125 ? -0.465 17.359 8.578 1 77.94 125 THR B O 1
ATOM 2237 N N . ALA B 1 126 ? 1.614 18.031 8.391 1 85.81 126 ALA B N 1
ATOM 2238 C CA . ALA B 1 126 ? 1.839 17.234 7.188 1 85.81 126 ALA B CA 1
ATOM 2239 C C . ALA B 1 126 ? 2.314 15.828 7.543 1 85.81 126 ALA B C 1
ATOM 2241 O O . ALA B 1 126 ? 2.189 14.898 6.738 1 85.81 126 ALA B O 1
ATOM 2242 N N . VAL B 1 127 ? 2.82 15.602 8.719 1 90.5 127 VAL B N 1
ATOM 2243 C CA . VAL B 1 127 ? 3.475 14.352 9.109 1 90.5 127 VAL B CA 1
ATOM 2244 C C . VAL B 1 127 ? 2.453 13.219 9.125 1 90.5 127 VAL B C 1
ATOM 2246 O O . VAL B 1 127 ? 2.811 12.055 8.945 1 90.5 127 VAL B O 1
ATOM 2249 N N . ALA B 1 128 ? 1.182 13.57 9.281 1 89.38 128 ALA B N 1
ATOM 2250 C CA . ALA B 1 128 ? 0.135 12.555 9.242 1 89.38 128 ALA B CA 1
ATOM 2251 C C . ALA B 1 128 ? 0.135 11.82 7.902 1 89.38 128 ALA B C 1
ATOM 2253 O O . ALA B 1 128 ? -0.117 10.617 7.848 1 89.38 128 ALA B O 1
ATOM 2254 N N . ASP B 1 129 ? 0.443 12.531 6.883 1 93.19 129 ASP B N 1
ATOM 2255 C CA . ASP B 1 129 ? 0.492 11.922 5.559 1 93.19 129 ASP B CA 1
ATOM 2256 C C . ASP B 1 129 ? 1.73 11.039 5.402 1 93.19 129 ASP B C 1
ATOM 2258 O O . ASP B 1 129 ? 1.71 10.055 4.664 1 93.19 129 ASP B O 1
ATOM 2262 N N . ALA B 1 130 ? 2.809 11.422 6.066 1 95.69 130 ALA B N 1
ATOM 2263 C CA . ALA B 1 130 ? 4.008 10.594 6.035 1 95.69 130 ALA B CA 1
ATOM 2264 C C . ALA B 1 130 ? 3.748 9.227 6.672 1 95.69 130 ALA B C 1
ATOM 2266 O O . ALA B 1 130 ? 4.312 8.219 6.242 1 95.69 130 ALA B O 1
ATOM 2267 N N . VAL B 1 131 ? 2.904 9.227 7.645 1 96.5 131 VAL B N 1
ATOM 2268 C CA . VAL B 1 131 ? 2.551 7.969 8.297 1 96.5 131 VAL B CA 1
ATOM 2269 C C . VAL B 1 131 ? 1.908 7.02 7.289 1 96.5 131 VAL B C 1
ATOM 2271 O O . VAL B 1 131 ? 2.258 5.84 7.227 1 96.5 131 VAL B O 1
ATOM 2274 N N . THR B 1 132 ? 0.97 7.562 6.531 1 97.75 132 THR B N 1
ATOM 2275 C CA . THR B 1 132 ? 0.381 6.77 5.457 1 97.75 132 THR B CA 1
ATOM 2276 C C . THR B 1 132 ? 1.458 6.285 4.492 1 97.75 132 THR B C 1
ATOM 2278 O O . THR B 1 132 ? 1.47 5.113 4.105 1 97.75 132 THR B O 1
ATOM 2281 N N . GLY B 1 133 ? 2.348 7.18 4.113 1 98.56 133 GLY B N 1
ATOM 2282 C CA . GLY B 1 133 ? 3.443 6.809 3.232 1 98.56 133 GLY B CA 1
ATOM 2283 C C . GLY B 1 133 ? 4.293 5.676 3.781 1 98.56 133 GLY B C 1
ATOM 2284 O O . GLY B 1 133 ? 4.594 4.719 3.066 1 98.56 133 GLY B O 1
ATOM 2285 N N . VAL B 1 134 ? 4.625 5.762 5.043 1 98.81 134 VAL B N 1
ATOM 2286 C CA . VAL B 1 134 ? 5.453 4.758 5.703 1 98.81 134 VAL B CA 1
ATOM 2287 C C . VAL B 1 134 ? 4.742 3.406 5.684 1 98.81 134 VAL B C 1
ATOM 2289 O O . VAL B 1 134 ? 5.359 2.379 5.395 1 98.81 134 VAL B O 1
ATOM 2292 N N . LEU B 1 135 ? 3.463 3.381 5.949 1 98.69 135 LEU B N 1
ATOM 2293 C CA . LEU B 1 135 ? 2.707 2.135 5.973 1 98.69 135 LEU B CA 1
ATOM 2294 C C . LEU B 1 135 ? 2.666 1.493 4.59 1 98.69 135 LEU B C 1
ATOM 2296 O O . LEU B 1 135 ? 2.834 0.279 4.461 1 98.69 135 LEU B O 1
ATOM 2300 N N . LEU B 1 136 ? 2.486 2.318 3.592 1 98.81 136 LEU B N 1
ATOM 2301 C CA . LEU B 1 136 ? 2.42 1.797 2.23 1 98.81 136 LEU B CA 1
ATOM 2302 C C . LEU B 1 136 ? 3.779 1.273 1.78 1 98.81 136 LEU B C 1
ATOM 2304 O O . LEU B 1 136 ? 3.869 0.199 1.181 1 98.81 136 LEU B O 1
ATOM 2308 N N . VAL B 1 137 ? 4.836 2.023 2.068 1 98.94 137 VAL B N 1
ATOM 2309 C CA . VAL B 1 137 ? 6.184 1.616 1.68 1 98.94 137 VAL B CA 1
ATOM 2310 C C . VAL B 1 137 ? 6.57 0.339 2.42 1 98.94 137 VAL B C 1
ATOM 2312 O O . VAL B 1 137 ? 7.191 -0.556 1.844 1 98.94 137 VAL B O 1
ATOM 2315 N N . ASP B 1 138 ? 6.238 0.269 3.648 1 98.94 138 ASP B N 1
ATOM 2316 C CA . ASP B 1 138 ? 6.527 -0.926 4.434 1 98.94 138 ASP B CA 1
ATOM 2317 C C . ASP B 1 138 ? 5.82 -2.148 3.857 1 98.94 138 ASP B C 1
ATOM 2319 O O . ASP B 1 138 ? 6.406 -3.23 3.771 1 98.94 138 ASP B O 1
ATOM 2323 N N . ALA B 1 139 ? 4.559 -1.999 3.539 1 98.81 139 ALA B N 1
ATOM 2324 C CA . ALA B 1 139 ? 3.812 -3.094 2.924 1 98.81 139 ALA B CA 1
ATOM 2325 C C . ALA B 1 139 ? 4.453 -3.521 1.607 1 98.81 139 ALA B C 1
ATOM 2327 O O . ALA B 1 139 ? 4.57 -4.719 1.327 1 98.81 139 ALA B O 1
ATOM 2328 N N . ALA B 1 140 ? 4.848 -2.525 0.806 1 98.81 140 ALA B N 1
ATOM 2329 C CA . ALA B 1 140 ? 5.508 -2.814 -0.466 1 98.81 140 ALA B CA 1
ATOM 2330 C C . ALA B 1 140 ? 6.801 -3.594 -0.249 1 98.81 140 ALA B C 1
ATOM 2332 O O . ALA B 1 140 ? 7.102 -4.531 -0.995 1 98.81 140 ALA B O 1
ATOM 2333 N N . LEU B 1 141 ? 7.559 -3.199 0.724 1 98.94 141 LEU B N 1
ATOM 2334 C CA . LEU B 1 141 ? 8.812 -3.871 1.05 1 98.94 141 LEU B CA 1
ATOM 2335 C C . LEU B 1 141 ? 8.57 -5.332 1.413 1 98.94 141 LEU B C 1
ATOM 2337 O O . LEU B 1 141 ? 9.188 -6.23 0.838 1 98.94 141 LEU B O 1
ATOM 2341 N N . HIS B 1 142 ? 7.672 -5.562 2.297 1 98.62 142 HIS B N 1
ATOM 2342 C CA . HIS B 1 142 ? 7.43 -6.926 2.758 1 98.62 142 HIS B CA 1
ATOM 2343 C C . HIS B 1 142 ? 6.816 -7.777 1.651 1 98.62 142 HIS B C 1
ATOM 2345 O O . HIS B 1 142 ? 7.125 -8.969 1.536 1 98.62 142 HIS B O 1
ATOM 2351 N N . ALA B 1 143 ? 5.918 -7.184 0.884 1 98.38 143 ALA B N 1
ATOM 2352 C CA . ALA B 1 143 ? 5.395 -7.898 -0.277 1 98.38 143 ALA B CA 1
ATOM 2353 C C . ALA B 1 143 ? 6.52 -8.32 -1.218 1 98.38 143 ALA B C 1
ATOM 2355 O O . ALA B 1 143 ? 6.531 -9.445 -1.723 1 98.38 143 ALA B O 1
ATOM 2356 N N . SER B 1 144 ? 7.453 -7.418 -1.439 1 98.5 144 SER B N 1
ATOM 2357 C CA . SER B 1 144 ? 8.57 -7.684 -2.34 1 98.5 144 SER B CA 1
ATOM 2358 C C . SER B 1 144 ? 9.477 -8.781 -1.788 1 98.5 144 SER B C 1
ATOM 2360 O O . SER B 1 144 ? 9.938 -9.648 -2.533 1 98.5 144 SER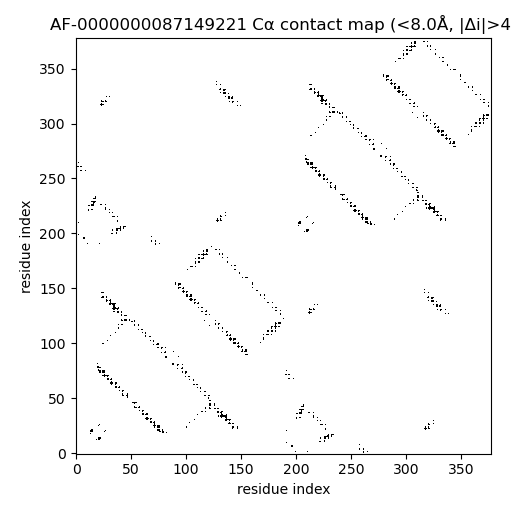 B O 1
ATOM 2362 N N . LEU B 1 145 ? 9.75 -8.719 -0.532 1 98.06 145 LEU B N 1
ATOM 2363 C CA . LEU B 1 145 ? 10.57 -9.758 0.091 1 98.06 145 LEU B CA 1
ATOM 2364 C C . LEU B 1 145 ? 9.891 -11.117 -0.016 1 98.06 145 LEU B C 1
ATOM 2366 O O . LEU B 1 145 ? 10.547 -12.125 -0.277 1 98.06 145 LEU B O 1
ATOM 2370 N N . ARG B 1 146 ? 8.609 -11.148 0.191 1 96 146 ARG B N 1
ATOM 2371 C CA . ARG B 1 146 ? 7.879 -12.406 0.067 1 96 146 ARG B CA 1
ATOM 2372 C C . ARG B 1 146 ? 7.93 -12.93 -1.364 1 96 146 ARG B C 1
ATOM 2374 O O . ARG B 1 146 ? 8.086 -14.133 -1.586 1 96 146 ARG B O 1
ATOM 2381 N N . THR B 1 147 ? 7.766 -12.039 -2.289 1 95.38 147 THR B N 1
ATOM 2382 C CA . THR B 1 147 ? 7.863 -12.422 -3.693 1 95.38 147 THR B CA 1
ATOM 2383 C C . THR B 1 147 ? 9.242 -13 -4 1 95.38 147 THR B C 1
ATOM 2385 O O . THR B 1 147 ? 9.352 -14.023 -4.676 1 95.38 147 THR B O 1
ATOM 2388 N N . ALA B 1 148 ? 10.281 -12.336 -3.529 1 96.19 148 ALA B N 1
ATOM 2389 C CA . ALA B 1 148 ? 11.648 -12.82 -3.734 1 96.19 148 ALA B CA 1
ATOM 2390 C C . ALA B 1 148 ? 11.828 -14.219 -3.152 1 96.19 148 ALA B C 1
ATOM 2392 O O . ALA B 1 148 ? 12.422 -15.094 -3.787 1 96.19 148 ALA B O 1
ATOM 2393 N N . ARG B 1 149 ? 11.32 -14.43 -1.979 1 94.06 149 ARG B N 1
ATOM 2394 C CA . ARG B 1 149 ? 11.445 -15.727 -1.325 1 94.06 149 ARG B CA 1
ATOM 2395 C C . ARG B 1 149 ? 10.695 -16.812 -2.102 1 94.06 149 ARG B C 1
ATOM 2397 O O . ARG B 1 149 ? 11.188 -17.922 -2.24 1 94.06 149 ARG B O 1
ATOM 2404 N N . HIS B 1 150 ? 9.5 -16.484 -2.574 1 92.06 150 HIS B N 1
ATOM 2405 C CA . HIS B 1 150 ? 8.719 -17.422 -3.389 1 92.06 150 HIS B CA 1
ATOM 2406 C C . HIS B 1 150 ? 9.5 -17.859 -4.625 1 92.06 150 HIS B C 1
ATOM 2408 O O . HIS B 1 150 ? 9.523 -19.047 -4.969 1 92.06 150 HIS B O 1
ATOM 2414 N N . ASN B 1 151 ? 10.133 -16.922 -5.277 1 92.31 151 ASN B N 1
A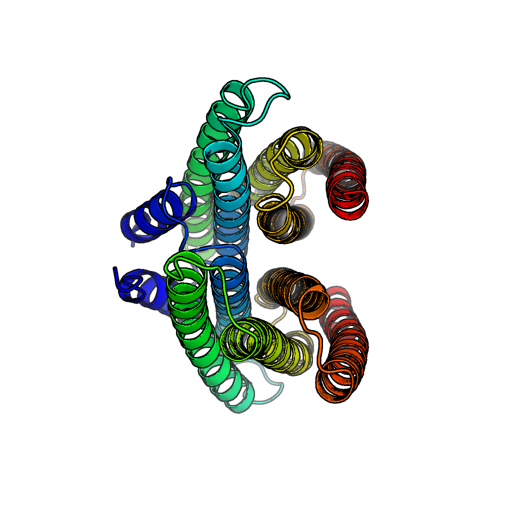TOM 2415 C CA . ASN B 1 151 ? 10.93 -17.234 -6.461 1 92.31 151 ASN B CA 1
ATOM 2416 C C . ASN B 1 151 ? 12.172 -18.047 -6.102 1 92.31 151 ASN B C 1
ATOM 2418 O O . ASN B 1 151 ? 12.578 -18.938 -6.848 1 92.31 151 ASN B O 1
ATOM 2422 N N . LEU B 1 152 ? 12.734 -17.703 -5.02 1 93.25 152 LEU B N 1
ATOM 2423 C CA . LEU B 1 152 ? 13.961 -18.344 -4.547 1 93.25 152 LEU B CA 1
ATOM 2424 C C . LEU B 1 152 ? 13.75 -19.844 -4.34 1 93.25 152 LEU B C 1
ATOM 2426 O O . LEU B 1 152 ? 14.664 -20.625 -4.559 1 93.25 152 LEU B O 1
ATOM 2430 N N . ASP B 1 153 ? 12.578 -20.219 -3.977 1 91.19 153 ASP B N 1
ATOM 2431 C CA . ASP B 1 153 ? 12.242 -21.609 -3.713 1 91.19 153 ASP B CA 1
ATOM 2432 C C . ASP B 1 153 ? 12.352 -22.453 -4.984 1 91.19 153 ASP B C 1
ATOM 2434 O O . ASP B 1 153 ? 12.406 -23.672 -4.922 1 91.19 153 ASP B O 1
ATOM 2438 N N . ARG B 1 154 ? 12.477 -21.844 -6.137 1 90.38 154 ARG B N 1
ATOM 2439 C CA . ARG B 1 154 ? 12.492 -22.547 -7.414 1 90.38 154 ARG B CA 1
ATOM 2440 C C . ARG B 1 154 ? 13.891 -22.547 -8.016 1 90.38 154 ARG B C 1
ATOM 2442 O O . ARG B 1 154 ? 14.094 -23.047 -9.125 1 90.38 154 ARG B O 1
ATOM 2449 N N . ILE B 1 155 ? 14.828 -22.016 -7.301 1 94.19 155 ILE B N 1
ATOM 2450 C CA . ILE B 1 155 ? 16.188 -21.891 -7.805 1 94.19 155 ILE B CA 1
ATOM 2451 C C . ILE B 1 155 ? 17.062 -23 -7.199 1 94.19 155 ILE B C 1
ATOM 2453 O O . ILE B 1 155 ? 17.078 -23.188 -5.98 1 94.19 155 ILE B O 1
ATOM 2457 N N . ALA B 1 156 ? 17.844 -23.703 -7.996 1 93.25 156 ALA B N 1
ATOM 2458 C CA . ALA B 1 156 ? 18.641 -24.859 -7.582 1 93.25 156 ALA B CA 1
ATOM 2459 C C . ALA B 1 156 ? 20.016 -24.422 -7.074 1 93.25 156 ALA B C 1
ATOM 2461 O O . ALA B 1 156 ? 20.609 -25.094 -6.227 1 93.25 156 ALA B O 1
ATOM 2462 N N . ASP B 1 157 ? 20.531 -23.344 -7.449 1 95 157 ASP B N 1
ATOM 2463 C CA . ASP B 1 157 ? 21.875 -22.875 -7.109 1 95 157 ASP B CA 1
ATOM 2464 C C . ASP B 1 157 ? 21.953 -22.484 -5.637 1 95 157 ASP B C 1
ATOM 2466 O O . ASP B 1 157 ? 21.547 -21.391 -5.254 1 95 157 ASP B O 1
ATOM 2470 N N . PRO B 1 158 ? 22.609 -23.297 -4.84 1 94.31 158 PRO B N 1
ATOM 2471 C CA . PRO B 1 158 ? 22.609 -23.047 -3.395 1 94.31 158 PRO B CA 1
ATOM 2472 C C . PRO B 1 158 ? 23.359 -21.781 -3.006 1 94.31 158 PRO B C 1
ATOM 2474 O O . PRO B 1 158 ? 23.016 -21.141 -2.014 1 94.31 158 PRO B O 1
ATOM 2477 N N . SER B 1 159 ? 24.391 -21.453 -3.748 1 96.06 159 SER B N 1
ATOM 2478 C CA . SER B 1 159 ? 25.156 -20.25 -3.439 1 96.06 159 SER B CA 1
ATOM 2479 C C . SER B 1 159 ? 24.297 -19 -3.641 1 96.06 159 SER B C 1
ATOM 2481 O O . SER B 1 159 ? 24.312 -18.078 -2.814 1 96.06 159 SER B O 1
ATOM 2483 N N . PHE B 1 160 ? 23.609 -19.047 -4.711 1 95.5 160 PHE B N 1
ATOM 2484 C CA . PHE B 1 160 ? 22.703 -17.938 -4.98 1 95.5 160 PHE B CA 1
ATOM 2485 C C . PHE B 1 160 ? 21.625 -17.844 -3.906 1 95.5 160 PHE B C 1
ATOM 2487 O O . PHE B 1 160 ? 21.344 -16.75 -3.395 1 95.5 160 PHE B O 1
ATOM 2494 N N . VAL B 1 161 ? 21.047 -18.938 -3.521 1 96.44 161 VAL B N 1
ATOM 2495 C CA . VAL B 1 161 ? 19.984 -18.984 -2.527 1 96.44 161 VAL B CA 1
ATOM 2496 C C . VAL B 1 161 ? 20.484 -18.438 -1.194 1 96.44 161 VAL B C 1
ATOM 2498 O O . VAL B 1 161 ? 19.828 -17.609 -0.566 1 96.44 161 VAL B O 1
ATOM 2501 N N . ALA B 1 162 ? 21.656 -18.797 -0.822 1 96.62 162 ALA B N 1
ATOM 2502 C CA . ALA B 1 162 ? 22.219 -18.375 0.462 1 96.62 162 ALA B CA 1
ATOM 2503 C C . ALA B 1 162 ? 22.438 -16.875 0.503 1 96.62 162 ALA B C 1
ATOM 2505 O O . ALA B 1 162 ? 22.156 -16.219 1.511 1 96.62 162 ALA B O 1
ATOM 2506 N N . VAL B 1 163 ? 22.969 -16.344 -0.551 1 96.12 163 VAL B N 1
ATOM 2507 C CA . VAL B 1 163 ? 23.266 -14.922 -0.629 1 96.12 163 VAL B CA 1
ATOM 2508 C C . VAL B 1 163 ? 21.969 -14.117 -0.539 1 96.12 163 VAL B C 1
ATOM 2510 O O . VAL B 1 163 ? 21.891 -13.133 0.193 1 96.12 163 VAL B O 1
ATOM 2513 N N . ILE B 1 164 ? 20.969 -14.555 -1.216 1 96.19 164 ILE B N 1
ATOM 2514 C CA . ILE B 1 164 ? 19.703 -13.836 -1.258 1 96.19 164 ILE B CA 1
ATOM 2515 C C . ILE B 1 164 ? 19 -13.945 0.094 1 96.19 164 ILE B C 1
ATOM 2517 O O . ILE B 1 164 ? 18.422 -12.977 0.575 1 96.19 164 ILE B O 1
ATOM 2521 N N . GLU B 1 165 ? 19.047 -15.094 0.677 1 96.69 165 GLU B N 1
ATOM 2522 C CA . GLU B 1 165 ? 18.438 -15.273 1.992 1 96.69 165 GLU B CA 1
ATOM 2523 C C . GLU B 1 165 ? 19.062 -14.344 3.021 1 96.69 165 GLU B C 1
ATOM 2525 O O . GLU B 1 165 ? 18.359 -13.742 3.836 1 96.69 165 GLU B O 1
ATOM 2530 N N . GLU B 1 166 ? 20.328 -14.25 2.975 1 96.94 166 GLU B N 1
ATOM 2531 C CA . GLU B 1 166 ? 21.016 -13.352 3.887 1 96.94 166 GLU B CA 1
ATOM 2532 C C . GLU B 1 166 ? 20.641 -11.898 3.629 1 96.94 166 GLU B C 1
ATOM 2534 O O . GLU B 1 166 ? 20.375 -11.141 4.57 1 96.94 166 GLU B O 1
ATOM 2539 N N . ARG B 1 167 ? 20.609 -11.562 2.447 1 96.88 167 ARG B N 1
ATOM 2540 C CA . ARG B 1 167 ? 20.266 -10.195 2.066 1 96.88 167 ARG B CA 1
ATOM 2541 C C . ARG B 1 167 ? 18.828 -9.852 2.484 1 96.88 167 ARG B C 1
ATOM 2543 O O . ARG B 1 167 ? 18.578 -8.773 3.018 1 96.88 167 ARG B O 1
ATOM 2550 N N . THR B 1 168 ? 17.938 -10.758 2.225 1 97.44 168 THR B N 1
ATOM 2551 C CA . THR B 1 168 ? 16.531 -10.547 2.57 1 97.44 168 THR B CA 1
ATOM 2552 C C . THR B 1 168 ? 16.375 -10.375 4.078 1 97.44 168 THR B C 1
ATOM 2554 O O . THR B 1 168 ? 15.594 -9.539 4.535 1 97.44 168 THR B O 1
ATOM 2557 N N . ALA B 1 169 ? 17.078 -11.156 4.844 1 97.31 169 ALA B N 1
ATOM 2558 C CA . ALA B 1 169 ? 17.016 -11.062 6.301 1 97.31 169 ALA B CA 1
ATOM 2559 C C . ALA B 1 169 ? 17.516 -9.711 6.793 1 97.31 169 ALA B C 1
ATOM 2561 O O . ALA B 1 169 ? 16.938 -9.109 7.695 1 97.31 169 ALA B O 1
ATOM 2562 N N . GLU B 1 170 ? 18.562 -9.273 6.219 1 98.06 170 GLU B N 1
ATOM 2563 C CA . GLU B 1 170 ? 19.125 -7.984 6.598 1 98.06 170 GLU B CA 1
ATOM 2564 C C . GLU B 1 170 ? 18.172 -6.84 6.277 1 98.06 170 GLU B C 1
ATOM 2566 O O . GLU B 1 170 ? 17.984 -5.934 7.09 1 98.06 170 GLU B O 1
ATOM 2571 N N . ILE B 1 171 ? 17.594 -6.867 5.109 1 98.62 171 ILE B N 1
ATOM 2572 C CA . ILE B 1 171 ?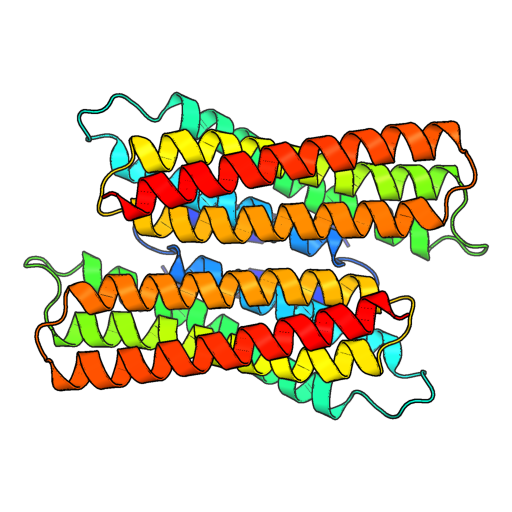 16.656 -5.832 4.688 1 98.62 171 ILE B CA 1
ATOM 2573 C C . ILE B 1 171 ? 15.477 -5.781 5.648 1 98.62 171 ILE B C 1
ATOM 2575 O O . ILE B 1 171 ? 15.055 -4.703 6.07 1 98.62 171 ILE B O 1
ATOM 2579 N N . GLU B 1 172 ? 14.992 -6.941 5.949 1 98.19 172 GLU B N 1
ATOM 2580 C CA . GLU B 1 172 ? 13.812 -7.023 6.801 1 98.19 172 GLU B CA 1
ATOM 2581 C C . GLU B 1 172 ? 14.07 -6.398 8.172 1 98.19 172 GLU B C 1
ATOM 2583 O O . GLU B 1 172 ? 13.25 -5.625 8.672 1 98.19 172 GLU B O 1
ATOM 2588 N N . VAL B 1 173 ? 15.172 -6.645 8.789 1 98.38 173 VAL B N 1
ATOM 2589 C CA . VAL B 1 173 ? 15.523 -6.133 10.109 1 98.38 173 VAL B CA 1
ATOM 2590 C C . VAL B 1 173 ? 15.68 -4.617 10.055 1 98.38 173 VAL B C 1
ATOM 2592 O O . VAL B 1 173 ? 15.148 -3.896 10.906 1 98.38 173 VAL B O 1
ATOM 2595 N N . ARG B 1 174 ? 16.391 -4.184 9.102 1 98.62 174 ARG B N 1
ATOM 2596 C CA . ARG B 1 174 ? 16.609 -2.75 8.953 1 98.62 174 ARG B CA 1
ATOM 2597 C C . ARG B 1 174 ? 15.312 -2.014 8.664 1 98.62 174 ARG B C 1
ATOM 2599 O O . ARG B 1 174 ? 15.094 -0.906 9.156 1 98.62 174 ARG B O 1
ATOM 2606 N N . ALA B 1 175 ? 14.492 -2.625 7.875 1 98.75 175 ALA B N 1
ATOM 2607 C CA . ALA B 1 175 ? 13.211 -2.02 7.52 1 98.75 175 ALA B CA 1
ATOM 2608 C C . ALA B 1 175 ? 12.305 -1.891 8.742 1 98.75 175 ALA B C 1
ATOM 2610 O O . ALA B 1 175 ? 11.656 -0.858 8.938 1 98.75 175 ALA B O 1
ATOM 2611 N N . ASP B 1 176 ? 12.227 -2.947 9.539 1 98.44 176 ASP B N 1
ATOM 2612 C CA . ASP B 1 176 ? 11.414 -2.918 10.75 1 98.44 176 ASP B CA 1
ATOM 2613 C C . ASP B 1 176 ? 11.867 -1.814 11.695 1 98.44 176 ASP B C 1
ATOM 2615 O O . ASP B 1 176 ? 11.047 -1.101 12.273 1 98.44 176 ASP B O 1
ATOM 2619 N N . ASP B 1 177 ? 13.141 -1.704 11.82 1 98.56 177 ASP B N 1
ATOM 2620 C CA . ASP B 1 177 ? 13.703 -0.667 12.68 1 98.56 177 ASP B CA 1
ATOM 2621 C C . ASP B 1 177 ? 13.352 0.726 12.164 1 98.56 177 ASP B C 1
ATOM 2623 O O . ASP B 1 177 ? 12.914 1.588 12.93 1 98.56 177 ASP B O 1
ATOM 2627 N N . ALA B 1 178 ? 13.578 0.945 10.898 1 98.69 178 ALA B N 1
ATOM 2628 C CA . ALA B 1 178 ? 13.297 2.246 10.297 1 98.69 178 ALA B CA 1
ATOM 2629 C C . ALA B 1 178 ? 11.812 2.588 10.391 1 98.69 178 ALA B C 1
ATOM 2631 O O . ALA B 1 178 ? 11.445 3.727 10.703 1 98.69 178 ALA B O 1
ATOM 2632 N N . ARG B 1 179 ? 10.984 1.613 10.07 1 98.56 179 ARG B N 1
ATOM 2633 C CA . ARG B 1 179 ? 9.539 1.808 10.172 1 98.56 179 ARG B CA 1
ATOM 2634 C C . ARG B 1 179 ? 9.141 2.207 11.586 1 98.56 179 ARG B C 1
ATOM 2636 O O . ARG B 1 179 ? 8.383 3.166 11.781 1 98.56 179 ARG B O 1
ATOM 2643 N N . ASP B 1 180 ? 9.641 1.514 12.578 1 98.31 180 ASP B N 1
ATOM 2644 C CA . ASP B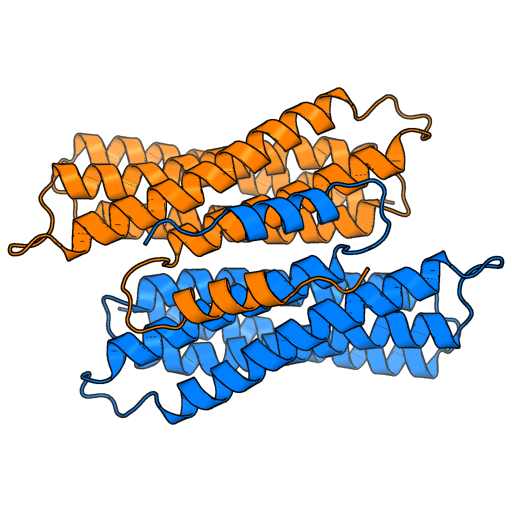 1 180 ? 9.297 1.791 13.969 1 98.31 180 ASP B CA 1
ATOM 2645 C C . ASP B 1 180 ? 9.758 3.189 14.383 1 98.31 180 ASP B C 1
ATOM 2647 O O . ASP B 1 180 ? 9.039 3.902 15.086 1 98.31 180 ASP B O 1
ATOM 2651 N N . ARG B 1 181 ? 10.93 3.574 13.984 1 98.12 181 ARG B N 1
ATOM 2652 C CA . ARG B 1 181 ? 11.438 4.902 14.297 1 98.12 181 ARG B CA 1
ATOM 2653 C C . ARG B 1 181 ? 10.594 5.984 13.633 1 98.12 181 ARG B C 1
ATOM 2655 O O . ARG B 1 181 ? 10.227 6.973 14.266 1 98.12 181 ARG B O 1
ATOM 2662 N N . ALA B 1 182 ? 10.289 5.793 12.367 1 98 182 ALA B N 1
ATOM 2663 C CA . ALA B 1 182 ? 9.492 6.777 11.648 1 98 182 ALA B CA 1
ATOM 2664 C C . ALA B 1 182 ? 8.109 6.934 12.273 1 98 182 ALA B C 1
ATOM 2666 O O . ALA B 1 182 ? 7.629 8.055 12.469 1 98 182 ALA B O 1
ATOM 2667 N N . MET B 1 183 ? 7.508 5.797 12.594 1 96.94 183 MET B N 1
ATOM 2668 C CA . MET B 1 183 ? 6.18 5.812 13.203 1 96.94 183 MET B CA 1
ATOM 2669 C C . MET B 1 183 ? 6.23 6.449 14.586 1 96.94 183 MET B C 1
ATOM 2671 O O . MET B 1 183 ? 5.32 7.188 14.969 1 96.94 183 MET B O 1
ATOM 2675 N N . GLY B 1 184 ? 7.23 6.109 15.359 1 96 184 GLY B N 1
ATOM 2676 C CA . GLY B 1 184 ? 7.402 6.695 16.672 1 96 184 GLY B CA 1
ATOM 2677 C C . GLY B 1 184 ? 7.527 8.211 16.641 1 96 184 GLY B C 1
ATOM 2678 O O . GLY B 1 184 ? 6.945 8.906 17.469 1 96 184 GLY B O 1
ATOM 2679 N N . ASN B 1 185 ? 8.273 8.742 15.68 1 94.62 185 ASN B N 1
ATOM 2680 C CA . ASN B 1 185 ? 8.422 10.188 15.516 1 94.62 185 ASN B CA 1
ATOM 2681 C C . ASN B 1 185 ? 7.082 10.867 15.266 1 94.62 185 ASN B C 1
ATOM 2683 O O . ASN B 1 185 ? 6.82 11.945 15.805 1 94.62 185 ASN B O 1
ATOM 2687 N N . ALA B 1 186 ? 6.277 10.258 14.422 1 92 186 ALA B N 1
ATOM 2688 C CA . ALA B 1 186 ? 4.988 10.844 14.047 1 92 186 ALA B CA 1
ATOM 2689 C C . ALA B 1 186 ? 4.035 10.867 15.242 1 92 186 ALA B C 1
ATOM 2691 O O . ALA B 1 186 ? 3.219 11.781 15.367 1 92 186 ALA B O 1
ATOM 2692 N N . GLU B 1 187 ? 4.035 9.867 16.094 1 87.81 187 GLU B N 1
ATOM 2693 C CA . GLU B 1 187 ? 3.148 9.766 17.25 1 87.81 187 GLU B CA 1
ATOM 2694 C C . GLU B 1 187 ? 3.564 10.742 18.344 1 87.81 187 GLU B C 1
ATOM 2696 O O . GLU B 1 187 ? 2.74 11.148 19.172 1 87.81 187 GLU B O 1
ATOM 2701 N N . ALA B 1 188 ? 4.777 11.148 18.406 1 80.19 188 ALA B N 1
ATOM 2702 C CA . ALA B 1 188 ? 5.289 12.047 19.438 1 80.19 188 ALA B CA 1
ATOM 2703 C C . ALA B 1 188 ? 4.945 13.5 19.109 1 80.19 188 ALA B C 1
ATOM 2705 O O . ALA B 1 188 ? 5.086 14.383 19.969 1 80.19 188 ALA B O 1
ATOM 2706 N N . ARG B 1 189 ? 4.316 13.711 18.062 1 68.19 189 ARG B N 1
ATOM 2707 C CA . ARG B 1 189 ? 4.078 15.094 17.672 1 68.19 189 ARG B CA 1
ATOM 2708 C C . ARG B 1 189 ? 2.619 15.484 17.875 1 68.19 189 ARG B C 1
ATOM 2710 O O . ARG B 1 189 ? 1.732 14.625 17.828 1 68.19 189 ARG B O 1
#